Protein AF-A0A928BNJ5-F1 (afdb_monomer_lite)

Foldseek 3Di:
DDDADPVVLVVLVVVLPDDPVCSVVLVVQLVVQLVVCCVVCVPPDPPPVDDGSSRVSSVLSSQLCVQLVVLVVLVADNQLSNQLSVCVSVVHDNLVSNVSSLVSDPDPVSSVVSLLSVLVVPDPDPQLSVQLVVCSPPDPDRSNVLSVQLVVQLVVCVVVVHDNQLSNQLSVPPDPDDSVLSNQLSVQLVLCVVVPDDNVVSNVRSVLRSVCVVVPLVVSLVVQCVPDPDPSSLVSSLVVNQVVCCVVVVHHDDPVNSVVSCVSSND

Sequence (267 aa):
MVQLTDNMIKTAFEELAVDGKYFDKFKEEVERCYAELQRDCPEDDDDPEEESNADAGIRLTKEYMEYYVPEKEKGHCDKWTEAYAESSLLGIEEYRSYREAYNAIEDEEEKEKELDIHVASMSDDPLFRKRYKYLFTEITGDPKEYAEAYCNDYRNMIALGKSEIYAHAYADYHDEYKEEFCTIYAQAYELAKEHGMDDSDAFCFGDTCTEAVDQGLWVGMDKFLKRYHEDWQKEFYFTLIKKDFEESEHRKMSSKEEKELREDLFG

Secondary structure (DSSP, 8-state):
-PPP-HHHHHHHHHHHT--GGGHHHHHHHHHHHHHHHHHH--S--S-TTSPPHHHHHHHHHHHHHHHHHHHHHHT--HHHHHHHHHHHHTT--HHHHHHHHHHT---HHHHHHHHHHHHHHH---HHHHHHHHHHHHH-SS-HHHHHHHHHHHHHHHHHTT--HHHHHHHHHS--SS-HHHHHHHHHHHHHHHHTT--HHHHHHHHHHHHHHHHH-HHHHHHHHHTT--SHHHHHHHHHHHHHHHHHHHSSPPPHHHHHHHHHHHH-

pLDDT: mean 92.78, std 7.74, range [56.41, 98.44]

Radius of gyration: 29.53 Å; chains: 1; bounding box: 60×38×88 Å

Structure (mmCIF, N/CA/C/O backbone):
data_AF-A0A928BNJ5-F1
#
_entry.id   AF-A0A928BNJ5-F1
#
loop_
_atom_site.group_PDB
_atom_site.id
_atom_site.type_symbol
_atom_site.label_atom_id
_atom_site.label_alt_id
_atom_site.label_comp_id
_atom_site.label_asym_id
_atom_site.label_entity_id
_atom_site.label_seq_id
_atom_site.pdbx_PDB_ins_code
_atom_site.Cartn_x
_atom_site.Cartn_y
_atom_site.Cartn_z
_atom_site.occupancy
_atom_site.B_iso_or_equiv
_atom_site.auth_seq_id
_atom_site.auth_comp_id
_atom_site.auth_asym_id
_atom_site.auth_atom_id
_atom_site.pdbx_PDB_model_num
ATOM 1 N N . MET A 1 1 ? -14.606 11.750 47.112 1.00 66.56 1 MET A N 1
ATOM 2 C CA . MET A 1 1 ? -14.406 10.486 46.374 1.00 66.56 1 MET A CA 1
ATOM 3 C C . MET A 1 1 ? -15.729 9.909 45.876 1.00 66.56 1 MET A C 1
ATOM 5 O O . MET A 1 1 ? -16.553 9.458 46.675 1.00 66.56 1 MET A O 1
ATOM 9 N N . VAL A 1 2 ? -15.955 9.982 44.565 1.00 76.31 2 VAL A N 1
ATOM 10 C CA . VAL A 1 2 ? -17.130 9.403 43.894 1.00 76.31 2 VAL A CA 1
ATOM 11 C C . VAL A 1 2 ? -16.793 7.956 43.540 1.00 76.31 2 VAL A C 1
ATOM 13 O O . VAL A 1 2 ? -15.786 7.697 42.896 1.00 76.31 2 VAL A O 1
ATOM 16 N N . GLN A 1 3 ? -17.605 6.995 43.983 1.00 85.81 3 GLN A N 1
ATOM 17 C CA . GLN A 1 3 ? -17.388 5.587 43.638 1.00 85.81 3 GLN A CA 1
ATOM 18 C C . GLN A 1 3 ? -18.121 5.227 42.352 1.00 85.81 3 GLN A C 1
ATOM 20 O O . GLN A 1 3 ? -19.276 5.614 42.170 1.00 85.81 3 GLN A O 1
ATOM 25 N N . LEU A 1 4 ? -17.476 4.424 41.505 1.00 91.25 4 LEU A N 1
ATOM 26 C CA . LEU A 1 4 ? -18.106 3.858 40.319 1.00 91.25 4 LEU A CA 1
ATOM 27 C C . LEU A 1 4 ? -19.317 2.993 40.716 1.00 91.25 4 LEU A C 1
ATOM 29 O O . LEU A 1 4 ? -19.223 2.126 41.585 1.00 91.25 4 LEU A O 1
ATOM 33 N N . THR A 1 5 ? -20.463 3.220 40.070 1.00 94.44 5 THR A N 1
ATOM 34 C CA . THR A 1 5 ? -21.693 2.443 40.299 1.00 94.44 5 THR A CA 1
ATOM 35 C C . THR A 1 5 ? -22.275 1.912 38.993 1.00 94.44 5 THR A C 1
ATOM 37 O O . THR A 1 5 ? -22.168 2.559 37.953 1.00 94.44 5 THR A O 1
ATOM 40 N N . ASP A 1 6 ? -22.998 0.789 39.056 1.00 94.44 6 ASP A N 1
ATOM 41 C CA . ASP A 1 6 ? -23.705 0.224 37.894 1.00 94.44 6 ASP A CA 1
ATOM 42 C C . ASP A 1 6 ? -24.653 1.237 37.223 1.00 94.44 6 ASP A C 1
ATOM 44 O O . ASP A 1 6 ? -24.827 1.224 36.005 1.00 94.44 6 ASP A O 1
ATOM 48 N N . ASN A 1 7 ? -25.272 2.135 38.003 1.00 95.75 7 ASN A N 1
ATOM 49 C CA . ASN A 1 7 ? -26.175 3.149 37.458 1.00 95.75 7 ASN A CA 1
ATOM 50 C C . ASN A 1 7 ? -25.426 4.224 36.656 1.00 95.75 7 ASN A C 1
ATOM 52 O O . ASN A 1 7 ? -25.954 4.695 35.649 1.00 95.75 7 ASN A O 1
ATOM 56 N N . MET A 1 8 ? -24.209 4.593 37.075 1.00 95.50 8 MET A N 1
ATOM 57 C CA . MET A 1 8 ? -23.351 5.507 36.310 1.00 95.50 8 MET A CA 1
ATOM 58 C C . MET A 1 8 ? -22.948 4.875 34.979 1.00 95.50 8 MET A C 1
ATOM 60 O O . MET A 1 8 ? -23.155 5.494 33.941 1.00 95.50 8 MET A O 1
ATOM 64 N N . ILE A 1 9 ? -22.483 3.619 34.999 1.00 96.44 9 ILE A N 1
ATOM 65 C CA . ILE A 1 9 ? -22.111 2.867 33.787 1.00 96.44 9 ILE A CA 1
ATOM 66 C C . ILE A 1 9 ? -23.300 2.786 32.824 1.00 96.44 9 ILE A C 1
ATOM 68 O O . ILE A 1 9 ? -23.176 3.097 31.643 1.00 96.44 9 ILE A O 1
ATOM 72 N N . LYS A 1 10 ? -24.483 2.416 33.327 1.00 96.31 10 LYS A N 1
ATOM 73 C CA . LYS A 1 10 ? -25.685 2.296 32.498 1.00 96.31 10 LYS A CA 1
ATOM 74 C C . LYS A 1 10 ? -26.107 3.627 31.873 1.00 96.31 10 LYS A C 1
ATOM 76 O O . LYS A 1 10 ? -26.379 3.664 30.679 1.00 96.31 10 LYS A O 1
ATOM 81 N N . THR A 1 11 ? -26.136 4.701 32.662 1.00 96.12 11 THR A N 1
ATOM 82 C CA . THR A 1 11 ? -26.490 6.042 32.163 1.00 96.12 11 THR A CA 1
ATOM 83 C C . THR A 1 11 ? -25.490 6.497 31.100 1.00 96.12 11 THR A C 1
ATOM 85 O O . THR A 1 11 ? -25.887 6.933 30.025 1.00 96.12 11 THR A O 1
ATOM 88 N N . ALA A 1 12 ? -24.193 6.311 31.357 1.00 95.88 12 ALA A N 1
ATOM 89 C CA . ALA A 1 12 ? -23.133 6.655 30.418 1.00 95.88 12 ALA A CA 1
ATOM 90 C C . ALA A 1 12 ? -23.217 5.870 29.101 1.00 95.88 12 ALA A C 1
ATOM 92 O O . ALA A 1 12 ? -22.973 6.438 28.038 1.00 95.88 12 ALA A O 1
ATOM 93 N N . PHE A 1 13 ? -23.582 4.588 29.154 1.00 97.12 13 PHE A N 1
ATOM 94 C CA . PHE A 1 13 ? -23.786 3.780 27.955 1.00 97.12 13 PHE A CA 1
ATOM 95 C C . PHE A 1 13 ? -25.025 4.211 27.160 1.00 97.12 13 PHE A C 1
ATOM 97 O O . PHE A 1 13 ? -24.977 4.280 25.935 1.00 97.12 13 PHE A O 1
ATOM 104 N N . GLU A 1 14 ? -26.132 4.537 27.834 1.00 95.12 14 GLU A N 1
ATOM 105 C CA . GLU A 1 14 ? -27.341 5.051 27.174 1.00 95.12 14 GLU A CA 1
ATOM 106 C C . GLU A 1 14 ? -27.060 6.361 26.410 1.00 95.12 14 GLU A C 1
ATOM 108 O O . GLU A 1 14 ? -27.626 6.581 25.338 1.00 95.12 14 GLU A O 1
ATOM 113 N N . GLU A 1 15 ? -26.144 7.197 26.911 1.00 94.50 15 GLU A N 1
ATOM 114 C CA . GLU A 1 15 ? -25.695 8.430 26.247 1.00 94.50 15 GLU A CA 1
ATOM 115 C C . GLU A 1 15 ? -24.850 8.190 24.985 1.00 94.50 15 GLU A C 1
ATOM 117 O O . GLU A 1 15 ? -24.872 9.033 24.089 1.00 94.50 15 GLU A O 1
ATOM 122 N N . LEU A 1 16 ? -24.132 7.062 24.884 1.00 91.38 16 LEU A N 1
ATOM 123 C CA . LEU A 1 16 ? -23.318 6.726 23.705 1.00 91.38 16 LEU A CA 1
ATOM 124 C C . LEU A 1 16 ? -24.161 6.433 22.458 1.00 91.38 16 LEU A C 1
ATOM 126 O O . LEU A 1 16 ? -23.648 6.502 21.344 1.00 91.38 16 LEU A O 1
ATOM 130 N N . ALA A 1 17 ? -25.441 6.086 22.631 1.00 90.25 17 ALA A N 1
ATOM 131 C CA . ALA A 1 17 ? -26.351 5.720 21.543 1.00 90.25 17 ALA A CA 1
ATOM 132 C C . ALA A 1 17 ? -25.820 4.599 20.614 1.00 90.25 17 ALA A C 1
ATOM 134 O O . ALA A 1 17 ? -26.182 4.537 19.438 1.00 90.25 17 ALA A O 1
ATOM 135 N N . VAL A 1 18 ? -24.989 3.697 21.148 1.00 92.50 18 VAL A N 1
ATOM 136 C CA . VAL A 1 18 ? -24.484 2.498 20.456 1.00 92.50 18 VAL A CA 1
ATOM 137 C C . VAL A 1 18 ? -25.402 1.293 20.689 1.00 92.50 18 VAL A C 1
ATOM 139 O O . VAL A 1 18 ? -26.212 1.279 21.618 1.00 92.50 18 VAL A O 1
ATOM 142 N N . ASP A 1 19 ? -25.301 0.270 19.835 1.00 96.06 19 ASP A N 1
ATOM 143 C CA . ASP A 1 19 ? -26.120 -0.941 19.962 1.00 96.06 19 ASP A CA 1
ATOM 144 C C . ASP A 1 19 ? -25.891 -1.636 21.316 1.00 96.06 19 ASP A C 1
ATOM 146 O O . ASP A 1 19 ? -24.758 -1.793 21.776 1.00 96.06 19 ASP A O 1
ATOM 150 N N . GLY A 1 20 ? -26.979 -2.094 21.945 1.00 96.06 20 GLY A N 1
ATOM 151 C CA . GLY A 1 20 ? -26.951 -2.729 23.263 1.00 96.06 20 GLY A CA 1
ATOM 152 C C . GLY A 1 20 ? -26.059 -3.970 23.358 1.00 96.06 20 GLY A C 1
ATOM 153 O O . GLY A 1 20 ? -25.644 -4.319 24.462 1.00 96.06 20 GLY A O 1
ATOM 154 N N . LYS A 1 21 ? -25.707 -4.608 22.230 1.00 96.62 21 LYS A N 1
ATOM 155 C CA . LYS A 1 21 ? -24.752 -5.728 22.186 1.00 96.62 21 LYS A CA 1
ATOM 156 C C . LYS A 1 21 ? -23.358 -5.362 22.715 1.00 96.62 21 LYS A C 1
ATOM 158 O O . LYS A 1 21 ? -22.614 -6.258 23.095 1.00 96.62 21 LYS A O 1
ATOM 163 N N . TYR A 1 22 ? -23.020 -4.072 22.766 1.00 97.75 22 TYR A N 1
ATOM 164 C CA . TYR A 1 22 ? -21.735 -3.574 23.258 1.00 97.75 22 TYR A CA 1
ATOM 16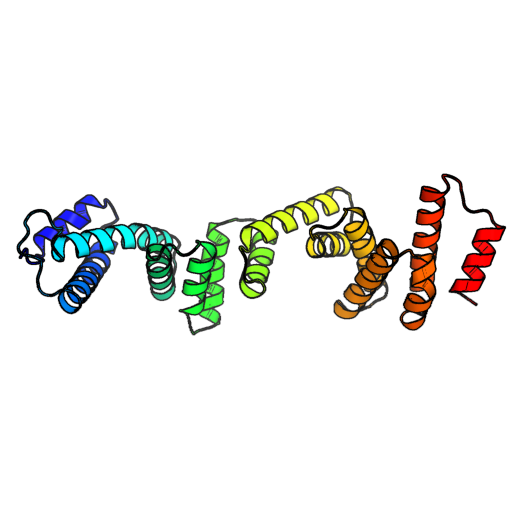5 C C . TYR A 1 22 ? -21.713 -3.235 24.752 1.00 97.75 22 TYR A C 1
ATOM 167 O O . TYR A 1 22 ? -20.661 -2.857 25.266 1.00 97.75 22 TYR A O 1
ATOM 175 N N . PHE A 1 23 ? -22.840 -3.365 25.461 1.00 97.81 23 PHE A N 1
ATOM 176 C CA . PHE A 1 23 ? -22.925 -2.966 26.868 1.00 97.81 23 PHE A CA 1
ATOM 177 C C . PHE A 1 23 ? -21.938 -3.722 27.761 1.00 97.81 23 PHE A C 1
ATOM 179 O O . PHE A 1 23 ? -21.279 -3.104 28.593 1.00 97.81 23 PHE A O 1
ATOM 186 N N . ASP A 1 24 ? -21.803 -5.036 27.572 1.00 97.38 24 ASP A N 1
ATOM 187 C CA . ASP A 1 24 ? -20.918 -5.853 28.406 1.00 97.38 24 ASP A CA 1
ATOM 188 C C . ASP A 1 24 ? -19.447 -5.449 28.222 1.00 97.38 24 ASP A C 1
ATOM 190 O O . ASP A 1 24 ? -18.737 -5.284 29.212 1.00 97.38 24 ASP A O 1
ATOM 194 N N . LYS A 1 25 ? -19.017 -5.183 26.979 1.00 97.25 25 LYS A N 1
ATOM 195 C CA . LYS A 1 25 ? -17.662 -4.687 26.691 1.00 97.25 25 LYS A CA 1
ATOM 196 C C . LYS A 1 25 ? -17.437 -3.285 27.259 1.00 97.25 25 LYS A C 1
ATOM 198 O O . LYS A 1 25 ? -16.396 -3.035 27.853 1.00 97.25 25 LYS A O 1
ATOM 203 N N . PHE A 1 26 ? -18.414 -2.384 27.119 1.00 97.88 26 PHE A N 1
ATOM 204 C CA . PHE A 1 26 ? -18.339 -1.050 27.721 1.00 97.88 26 PHE A CA 1
ATOM 205 C C . PHE A 1 26 ? -18.177 -1.140 29.239 1.00 97.88 26 PHE A C 1
ATOM 207 O O . PHE A 1 26 ? -17.323 -0.475 29.812 1.00 97.88 26 PHE A O 1
ATOM 214 N N . LYS A 1 27 ? -18.977 -1.987 29.897 1.00 97.88 27 LYS A N 1
ATOM 215 C CA . LYS A 1 27 ? -18.903 -2.184 31.344 1.00 97.88 27 LYS A CA 1
ATOM 216 C C . LYS A 1 27 ? -17.530 -2.703 31.776 1.00 97.88 27 LYS A C 1
ATOM 218 O O . LYS A 1 27 ? -16.950 -2.135 32.696 1.00 97.88 27 LYS A O 1
ATOM 223 N N . GLU A 1 28 ? -17.035 -3.749 31.118 1.00 97.19 28 GLU A N 1
ATOM 224 C CA . GLU A 1 28 ? -15.708 -4.317 31.380 1.00 97.19 28 GLU A CA 1
ATOM 225 C C . GLU A 1 28 ? -14.613 -3.249 31.272 1.00 97.19 28 GLU A C 1
ATOM 227 O O . GLU A 1 28 ? -13.763 -3.130 32.153 1.00 97.19 28 GLU A O 1
ATOM 232 N N . GLU A 1 29 ? -14.674 -2.430 30.226 1.00 97.31 29 GLU A N 1
ATOM 233 C CA . GLU A 1 29 ? -13.669 -1.410 29.960 1.00 97.31 29 GLU A CA 1
ATOM 234 C C . GLU A 1 29 ? -13.730 -0.244 30.960 1.00 97.31 29 GLU A C 1
ATOM 236 O O . GLU A 1 29 ? -12.685 0.201 31.433 1.00 97.31 29 GLU A O 1
ATOM 241 N N . VAL A 1 30 ? -14.926 0.195 31.382 1.00 97.38 30 VAL A N 1
ATOM 242 C CA . VAL A 1 30 ? -15.059 1.197 32.459 1.00 97.38 30 VAL A CA 1
ATOM 243 C C . VAL A 1 30 ? -14.461 0.669 33.762 1.00 97.38 30 VAL A C 1
ATOM 245 O O . VAL A 1 30 ? -13.743 1.393 34.454 1.00 97.38 30 VAL A O 1
ATOM 248 N N . GLU A 1 31 ? -14.744 -0.587 34.112 1.00 96.44 31 GLU A N 1
ATOM 249 C CA . GLU A 1 31 ? -14.202 -1.216 35.318 1.00 96.44 31 GLU A CA 1
ATOM 250 C C . GLU A 1 31 ? -12.671 -1.333 35.254 1.00 96.44 31 GLU A C 1
ATOM 252 O O . GLU A 1 31 ? -11.998 -1.054 36.251 1.00 96.44 31 GLU A O 1
ATOM 257 N N . ARG A 1 32 ? -12.115 -1.675 34.082 1.00 95.75 32 ARG A N 1
ATOM 258 C CA . ARG A 1 32 ? -10.667 -1.721 33.832 1.00 95.75 32 ARG A CA 1
ATOM 259 C C . ARG A 1 32 ? -10.023 -0.343 33.993 1.00 95.75 32 ARG A C 1
ATOM 261 O O . ARG A 1 32 ? -9.106 -0.203 34.803 1.00 95.75 32 ARG A O 1
ATOM 268 N N . CYS A 1 33 ? -10.522 0.673 33.283 1.00 93.75 33 CYS A N 1
ATOM 269 C CA . CYS A 1 33 ? -9.998 2.040 33.344 1.00 93.75 33 CYS A CA 1
ATOM 270 C C . CYS A 1 33 ? -10.076 2.609 34.764 1.00 93.75 33 CYS A C 1
ATOM 272 O O . CYS A 1 33 ? -9.099 3.159 35.269 1.00 93.75 33 CYS A O 1
ATOM 274 N N . TYR A 1 34 ? -11.210 2.432 35.445 1.00 93.75 34 TYR A N 1
ATOM 275 C CA . TYR A 1 34 ? -11.373 2.876 36.828 1.00 93.75 34 TYR A CA 1
ATOM 276 C C . TYR A 1 34 ? -10.369 2.203 37.773 1.00 93.75 34 TYR A C 1
ATOM 278 O O . TYR A 1 34 ? -9.771 2.873 38.614 1.00 93.75 34 TYR A O 1
ATOM 286 N N . ALA A 1 35 ? -10.149 0.891 37.635 1.00 92.38 35 ALA A N 1
ATOM 287 C CA . ALA A 1 35 ? -9.188 0.166 38.462 1.00 92.38 35 ALA A CA 1
ATOM 288 C C . ALA A 1 35 ? -7.737 0.628 38.234 1.00 92.38 35 ALA A C 1
ATOM 290 O O . ALA A 1 35 ? -6.963 0.693 39.190 1.00 92.38 35 ALA A O 1
ATOM 291 N N . GLU A 1 36 ? -7.365 0.960 36.995 1.00 91.38 36 GLU A N 1
ATOM 292 C CA . GLU A 1 36 ? -6.044 1.512 36.668 1.00 91.38 36 GLU A CA 1
ATOM 293 C C . GLU A 1 36 ? -5.849 2.906 37.263 1.00 91.38 36 GLU A C 1
ATOM 295 O O . GLU A 1 36 ? -4.863 3.136 37.963 1.00 91.38 36 GLU A O 1
ATOM 300 N N . LEU A 1 37 ? -6.830 3.793 37.087 1.00 90.69 37 LEU A N 1
ATOM 301 C CA . LEU A 1 37 ? -6.813 5.139 37.661 1.00 90.69 37 LEU A CA 1
ATOM 302 C C . LEU A 1 37 ? -6.716 5.105 39.192 1.00 90.69 37 LEU A C 1
ATOM 304 O O . LEU A 1 37 ? -5.870 5.774 39.777 1.00 90.69 37 LEU A O 1
ATOM 308 N N . GLN A 1 38 ? -7.506 4.250 39.846 1.00 88.06 38 GLN A N 1
ATOM 309 C CA . GLN A 1 38 ? -7.463 4.065 41.300 1.00 88.06 38 GLN A CA 1
ATOM 310 C C . GLN A 1 38 ? -6.127 3.509 41.803 1.00 88.06 38 GLN A C 1
ATOM 312 O O . GLN A 1 38 ? -5.729 3.780 42.934 1.00 88.06 38 GLN A O 1
ATOM 317 N N . ARG A 1 39 ? -5.429 2.702 40.999 1.00 87.62 39 ARG A N 1
ATOM 318 C CA . ARG A 1 39 ? -4.104 2.191 41.364 1.00 87.62 39 ARG A CA 1
ATOM 319 C C . ARG A 1 39 ? -3.046 3.288 41.281 1.00 87.62 39 ARG A C 1
ATOM 321 O O . ARG A 1 39 ? -2.164 3.332 42.139 1.00 87.62 39 ARG A O 1
ATOM 328 N N . ASP A 1 40 ? -3.124 4.126 40.255 1.00 82.88 40 ASP A N 1
ATOM 329 C CA . ASP A 1 40 ? -2.092 5.111 39.941 1.00 82.88 40 ASP A CA 1
ATOM 330 C C . ASP A 1 40 ? -2.286 6.418 40.740 1.00 82.88 40 ASP A C 1
ATOM 332 O O . ASP A 1 40 ? -1.302 7.021 41.172 1.00 82.88 40 ASP A O 1
ATOM 336 N N . CYS A 1 41 ? -3.538 6.802 41.023 1.00 78.00 41 CYS A N 1
ATOM 337 C CA . CYS A 1 41 ? -3.920 7.941 41.861 1.00 78.00 41 CYS A CA 1
ATOM 338 C C . CYS A 1 41 ? -5.106 7.573 42.788 1.00 78.00 41 CYS A C 1
ATOM 340 O O . CYS A 1 41 ? -6.260 7.878 42.483 1.00 78.00 41 CYS A O 1
ATOM 342 N N . PRO A 1 42 ? -4.850 6.878 43.916 1.00 72.56 42 PRO A N 1
ATOM 343 C CA . PRO A 1 42 ? -5.900 6.365 44.810 1.00 72.56 42 PRO A CA 1
ATOM 344 C C . PRO A 1 42 ? -6.628 7.457 45.601 1.00 72.56 42 PRO A C 1
ATOM 346 O O . PRO A 1 42 ? -7.764 7.268 46.039 1.00 72.56 42 PRO A O 1
ATOM 349 N N . GLU A 1 43 ? -5.960 8.586 45.820 1.00 65.88 43 GLU A N 1
ATOM 350 C CA . GLU A 1 43 ? -6.575 9.788 46.359 1.00 65.88 43 GLU A CA 1
ATOM 351 C C . GLU A 1 43 ? -7.188 10.511 45.150 1.00 65.88 43 GLU A C 1
ATOM 353 O O . GLU A 1 43 ? -6.484 11.213 44.434 1.00 65.88 43 GLU A O 1
ATOM 358 N N . ASP A 1 44 ? -8.480 10.274 44.863 1.00 63.00 44 ASP A N 1
ATOM 359 C CA . ASP A 1 44 ? -9.300 11.323 44.228 1.00 63.00 44 ASP A CA 1
ATOM 360 C C . ASP A 1 44 ? -9.042 12.553 45.093 1.00 63.00 44 ASP A C 1
ATOM 362 O O . ASP A 1 44 ? -9.430 12.524 46.270 1.00 63.00 44 ASP A O 1
ATOM 366 N N . ASP A 1 45 ? -8.336 13.558 44.575 1.00 56.94 45 ASP A N 1
ATOM 367 C CA . ASP A 1 45 ? -8.090 14.774 45.334 1.00 56.94 45 ASP A CA 1
ATOM 368 C C . ASP A 1 45 ? -9.445 15.254 45.881 1.00 56.94 45 ASP A C 1
ATOM 370 O O . ASP A 1 45 ? -10.465 15.261 45.188 1.00 56.94 45 ASP A O 1
ATOM 374 N N . ASP A 1 46 ? -9.501 15.606 47.170 1.00 56.41 46 ASP A N 1
ATOM 375 C CA . ASP A 1 46 ? -10.731 16.107 47.807 1.00 56.41 46 ASP A CA 1
ATOM 376 C C . ASP A 1 46 ? -11.150 17.487 47.235 1.00 56.41 46 ASP A C 1
ATOM 378 O O . ASP A 1 46 ? -12.034 18.150 47.789 1.00 56.41 46 ASP A O 1
ATOM 382 N N . ASP A 1 47 ? -10.511 17.930 46.145 1.00 63.72 47 ASP A N 1
ATOM 383 C CA . ASP A 1 47 ? -10.872 19.093 45.355 1.00 63.72 47 ASP A CA 1
ATOM 384 C C . ASP A 1 47 ? -12.122 18.788 44.504 1.00 63.72 47 ASP A C 1
ATOM 386 O O . ASP A 1 47 ? -12.069 18.020 43.544 1.00 63.72 47 ASP A O 1
ATOM 390 N N . PRO A 1 48 ? -13.281 19.388 44.825 1.00 61.03 48 PRO A N 1
ATOM 391 C CA . PRO A 1 48 ? -14.509 19.189 44.063 1.00 61.03 48 PRO A CA 1
ATOM 392 C C . PRO A 1 48 ? -14.466 19.782 42.643 1.00 61.03 48 PRO A C 1
ATOM 394 O O . PRO A 1 48 ? -15.444 19.612 41.912 1.00 61.03 48 PRO A O 1
ATOM 397 N N . GLU A 1 49 ? -13.412 20.517 42.268 1.00 65.62 49 GLU A N 1
ATOM 398 C CA . GLU A 1 49 ? -13.193 20.997 40.898 1.00 65.62 49 GLU A CA 1
ATOM 399 C C . GLU A 1 49 ? -12.477 19.969 40.003 1.00 65.62 49 GLU A C 1
ATOM 401 O O . GLU A 1 49 ? -12.499 20.129 38.779 1.00 65.62 49 GLU A O 1
ATOM 406 N N . GLU A 1 50 ? -11.896 18.906 40.571 1.00 72.31 50 GLU A N 1
ATOM 407 C CA . GLU A 1 50 ? -11.222 17.852 39.809 1.00 72.31 50 GLU A CA 1
ATOM 408 C C . GLU A 1 50 ? -12.171 16.709 39.403 1.00 72.31 50 GLU A C 1
ATOM 410 O O . GLU A 1 50 ? -13.111 16.342 40.114 1.00 72.31 50 GLU A O 1
ATOM 415 N N . GLU A 1 51 ? -11.948 16.161 38.202 1.00 82.31 51 GLU A N 1
ATOM 416 C CA . GLU A 1 51 ? -12.705 15.023 37.667 1.00 82.31 51 GLU A CA 1
ATOM 417 C C . GLU A 1 51 ? -12.446 13.787 38.538 1.00 82.31 51 GLU A C 1
ATOM 419 O O . GLU A 1 51 ? -11.297 13.402 38.745 1.00 82.31 51 GLU A O 1
ATOM 424 N N . SER A 1 52 ? -13.507 13.141 39.035 1.00 88.31 52 SER A N 1
ATOM 425 C CA . SER A 1 52 ? -13.343 11.911 39.814 1.00 88.31 52 SER A CA 1
ATOM 426 C C . SER A 1 52 ? -12.798 10.784 38.939 1.00 88.31 52 SER A C 1
ATOM 428 O O . SER A 1 52 ? -13.129 10.693 37.757 1.00 88.31 52 SER A O 1
ATOM 430 N N . ASN A 1 53 ? -12.051 9.844 39.517 1.00 89.88 53 ASN A N 1
ATOM 431 C CA . ASN A 1 53 ? -11.575 8.665 38.788 1.00 89.88 53 ASN A CA 1
ATOM 432 C C . ASN A 1 53 ? -12.721 7.857 38.149 1.00 89.88 53 ASN A C 1
ATOM 434 O O . ASN A 1 53 ? -12.531 7.227 37.109 1.00 89.88 53 ASN A O 1
ATOM 438 N N . ALA A 1 54 ? -13.916 7.859 38.756 1.00 91.44 54 ALA A N 1
ATOM 439 C CA . ALA A 1 54 ? -15.099 7.215 38.187 1.00 91.44 54 ALA A CA 1
ATOM 440 C C . ALA A 1 54 ? -15.577 7.925 36.910 1.00 91.44 54 ALA A C 1
ATOM 442 O O . ALA A 1 54 ? -15.867 7.259 35.916 1.00 91.44 54 ALA A O 1
ATOM 443 N N . ASP A 1 55 ? -15.625 9.259 36.925 1.00 91.69 55 ASP A N 1
ATOM 444 C CA . ASP A 1 55 ? -16.003 10.064 35.760 1.00 91.69 55 ASP A CA 1
ATOM 445 C C . ASP A 1 55 ? -14.927 9.994 34.665 1.00 91.69 55 ASP A C 1
ATOM 447 O O . ASP A 1 55 ? -15.257 9.751 33.504 1.00 91.69 55 ASP A O 1
ATOM 451 N N . ALA A 1 56 ? -13.646 10.082 35.039 1.00 91.62 56 ALA A N 1
ATOM 452 C CA . ALA A 1 56 ? -12.511 9.934 34.132 1.00 91.62 56 ALA A CA 1
ATOM 453 C C . ALA A 1 56 ? -12.485 8.551 33.464 1.00 91.62 56 ALA A C 1
ATOM 455 O O . ALA A 1 56 ? -12.312 8.459 32.250 1.00 91.62 56 ALA A O 1
ATOM 456 N N . GLY A 1 57 ? -12.716 7.475 34.227 1.00 93.94 57 GLY A N 1
ATOM 457 C CA . GLY A 1 57 ? -12.816 6.117 33.690 1.00 93.94 57 GLY A CA 1
ATOM 458 C C . GLY A 1 57 ? -13.947 5.990 32.670 1.00 93.94 57 GLY A C 1
ATOM 459 O O . GLY A 1 57 ? -13.730 5.491 31.571 1.00 93.94 57 GLY A O 1
ATOM 460 N N . ILE A 1 58 ? -15.132 6.528 32.982 1.00 96.00 58 ILE A N 1
ATOM 461 C CA . ILE A 1 58 ? -16.260 6.570 32.041 1.00 96.00 58 ILE A CA 1
ATOM 462 C C . ILE A 1 58 ? -15.909 7.369 30.782 1.00 96.00 58 ILE A C 1
ATOM 464 O O . ILE A 1 58 ? -16.214 6.917 29.679 1.00 96.00 58 ILE A O 1
ATOM 468 N N . ARG A 1 59 ? -15.296 8.548 30.921 1.00 95.25 59 ARG A N 1
ATOM 469 C CA . ARG A 1 59 ? -14.915 9.398 29.787 1.00 95.25 59 ARG A CA 1
ATOM 470 C C . ARG A 1 59 ? -13.918 8.687 28.870 1.00 95.25 59 ARG A C 1
ATOM 472 O O . ARG A 1 59 ? -14.173 8.609 27.672 1.00 95.25 59 ARG A O 1
ATOM 479 N N . LEU A 1 60 ? -12.852 8.112 29.426 1.00 94.69 60 LEU A N 1
ATOM 480 C CA . LEU A 1 60 ? -11.855 7.349 28.667 1.00 94.69 60 LEU A CA 1
ATOM 481 C C . LEU A 1 60 ? -12.485 6.155 27.946 1.00 94.69 60 LEU A C 1
ATOM 483 O O . LEU A 1 60 ? -12.189 5.918 26.779 1.00 94.69 60 LEU A O 1
ATOM 487 N N . THR A 1 61 ? -13.406 5.435 28.590 1.00 97.38 61 THR A N 1
ATOM 488 C CA . THR A 1 61 ? -14.110 4.339 27.919 1.00 97.38 61 THR A CA 1
ATOM 489 C C . THR A 1 61 ? -15.061 4.834 26.831 1.00 97.38 61 THR A C 1
ATOM 491 O O . THR A 1 61 ? -15.209 4.173 25.808 1.00 97.38 61 THR A O 1
ATOM 494 N N . LYS A 1 62 ? -15.711 5.994 26.989 1.00 97.06 62 LYS A N 1
ATOM 495 C CA . LYS A 1 62 ? -16.509 6.577 25.898 1.00 97.06 62 LYS A CA 1
ATOM 496 C C . LYS A 1 62 ? -15.631 6.862 24.678 1.00 97.06 62 LYS A C 1
ATOM 498 O O . LYS A 1 62 ? -15.992 6.427 23.591 1.00 97.06 62 LYS A O 1
ATOM 503 N N . GLU A 1 63 ? -14.472 7.491 24.878 1.00 96.31 63 GLU A N 1
ATOM 504 C CA . GLU A 1 63 ? -13.479 7.737 23.819 1.00 96.31 63 GLU A CA 1
ATOM 505 C C . GLU A 1 63 ? -12.978 6.414 23.204 1.00 96.31 63 GLU A C 1
ATOM 507 O O . GLU A 1 63 ? -12.893 6.285 21.986 1.00 96.31 63 GLU A O 1
ATOM 512 N N . TYR A 1 64 ? -12.729 5.382 24.019 1.00 97.62 64 TYR A N 1
ATOM 513 C CA . TYR A 1 64 ? -12.366 4.043 23.542 1.00 97.62 64 TYR A CA 1
ATOM 514 C C . TYR A 1 64 ? -13.424 3.462 22.593 1.00 97.62 64 TYR A C 1
ATOM 516 O O . TYR A 1 64 ? -13.102 2.928 21.527 1.00 97.62 64 TYR A O 1
ATOM 524 N N . MET A 1 65 ? -14.704 3.581 22.960 1.00 97.81 65 MET A N 1
ATOM 525 C CA . MET A 1 65 ? -15.810 3.040 22.169 1.00 97.81 65 MET A CA 1
ATOM 526 C C . MET A 1 65 ? -15.983 3.736 20.819 1.00 97.81 65 MET A C 1
ATOM 528 O O . MET A 1 65 ? -16.489 3.096 19.893 1.00 97.81 65 MET A O 1
ATOM 532 N N . GLU A 1 66 ? -15.541 4.991 20.679 1.00 96.69 66 GLU A N 1
ATOM 533 C CA . GLU A 1 66 ? -15.532 5.699 19.391 1.00 96.69 66 GLU A CA 1
ATOM 534 C C . GLU A 1 66 ? -14.643 4.997 18.354 1.00 96.69 66 GLU A C 1
ATOM 536 O O . GLU A 1 66 ? -14.946 5.058 17.165 1.00 96.69 66 GLU A O 1
ATOM 541 N N . TYR A 1 67 ? -13.607 4.271 18.791 1.00 97.62 67 TYR A N 1
ATOM 542 C CA . TYR A 1 67 ? -12.734 3.478 17.919 1.00 97.62 67 TYR A CA 1
ATOM 543 C C . TYR A 1 67 ? -13.110 1.995 17.892 1.00 97.62 67 TYR A C 1
ATOM 545 O O . TYR A 1 67 ? -13.112 1.375 16.829 1.00 97.62 67 TYR A O 1
ATOM 553 N N . TYR A 1 68 ? -13.469 1.420 19.043 1.00 98.25 68 TYR A N 1
ATOM 554 C CA . TYR A 1 68 ? -13.771 -0.007 19.147 1.00 98.25 68 TYR A CA 1
ATOM 555 C C . TYR A 1 68 ? -15.010 -0.399 18.332 1.00 98.25 68 TYR A C 1
ATOM 557 O O . TYR A 1 68 ? -14.996 -1.372 17.579 1.00 98.25 68 TYR A O 1
ATOM 565 N N . VAL A 1 69 ? -16.113 0.345 18.469 1.00 98.00 69 VAL A N 1
ATOM 566 C CA . VAL A 1 69 ? -17.387 -0.044 17.844 1.00 98.00 69 VAL A CA 1
ATOM 567 C C . VAL A 1 69 ? -17.298 -0.045 16.314 1.00 98.00 69 VAL A C 1
ATOM 569 O O . VAL A 1 69 ? -17.691 -1.057 15.728 1.00 98.00 69 VAL A O 1
ATOM 572 N N . PRO A 1 70 ? -16.767 0.998 15.642 1.00 97.06 70 PRO A N 1
ATOM 573 C CA . PRO A 1 70 ? -16.645 0.993 14.185 1.00 97.06 70 PRO A CA 1
ATOM 574 C C . PRO A 1 70 ? -15.832 -0.182 13.641 1.00 97.06 70 PRO A C 1
ATOM 576 O O . PRO A 1 70 ? -16.294 -0.849 12.716 1.00 97.06 70 PRO A O 1
ATOM 579 N N . GLU A 1 71 ? -14.673 -0.487 14.233 1.00 97.81 71 GLU A N 1
ATOM 580 C CA . GLU A 1 71 ? -13.860 -1.630 13.802 1.00 97.81 71 GLU A CA 1
ATOM 581 C C . GLU A 1 71 ? -14.595 -2.951 14.022 1.00 97.81 71 GLU A C 1
ATOM 583 O O . GLU A 1 71 ? -14.603 -3.828 13.152 1.00 97.81 71 GLU A O 1
ATOM 588 N N . LYS A 1 72 ? -15.309 -3.076 15.143 1.00 97.62 72 LYS A N 1
ATOM 589 C CA . LYS A 1 72 ? -16.077 -4.285 15.416 1.00 97.62 72 LYS A CA 1
ATOM 590 C C . LYS A 1 72 ? -17.220 -4.486 14.421 1.00 97.62 72 LYS A C 1
ATOM 592 O O . LYS A 1 72 ? -17.488 -5.619 14.025 1.00 97.62 72 LYS A O 1
ATOM 597 N N . GLU A 1 73 ? -17.877 -3.410 13.991 1.00 96.88 73 GLU A N 1
ATOM 598 C CA . GLU A 1 73 ? -18.940 -3.456 12.976 1.00 96.88 73 GLU A CA 1
ATOM 599 C C . GLU A 1 73 ? -18.415 -3.741 11.559 1.00 96.88 73 GLU A C 1
ATOM 601 O O . GLU A 1 73 ? -19.158 -4.285 10.741 1.00 96.88 73 GLU A O 1
ATOM 606 N N . LYS A 1 74 ? -17.134 -3.464 11.264 1.00 96.56 74 LYS A N 1
ATOM 607 C CA . LYS A 1 74 ? -16.482 -3.956 10.032 1.00 96.56 74 LYS A CA 1
ATOM 608 C C . LYS A 1 74 ? -16.334 -5.484 10.026 1.00 96.56 74 LYS A C 1
ATOM 610 O O . LYS A 1 74 ? -16.167 -6.077 8.963 1.00 96.56 74 LYS A O 1
ATOM 615 N N . GLY A 1 75 ? -16.444 -6.123 11.193 1.00 97.06 75 GLY A N 1
ATOM 616 C CA . GLY A 1 75 ? -16.352 -7.572 11.363 1.00 97.06 75 GLY A CA 1
ATOM 617 C C . GLY A 1 75 ? -15.015 -8.054 11.920 1.00 97.06 75 GLY A C 1
ATOM 618 O O . GLY A 1 75 ? -14.775 -9.260 11.903 1.00 97.06 75 GLY A O 1
ATOM 619 N N . HIS A 1 76 ? -14.175 -7.143 12.417 1.00 98.25 76 HIS A N 1
ATOM 620 C CA . HIS A 1 76 ? -12.881 -7.483 12.995 1.00 98.25 76 HIS A CA 1
ATOM 621 C C . HIS A 1 76 ? -12.987 -8.350 14.264 1.00 98.25 76 HIS A C 1
ATOM 623 O O . HIS A 1 76 ? -13.971 -8.324 15.025 1.00 98.25 76 HIS A O 1
ATOM 629 N N . CYS A 1 77 ? -11.944 -9.138 14.517 1.00 97.69 77 CYS A N 1
ATOM 630 C CA . CYS A 1 77 ? -11.807 -9.903 15.755 1.00 97.69 77 CYS A CA 1
ATOM 631 C C . CYS A 1 77 ? -11.573 -8.979 16.969 1.00 97.69 77 CYS A C 1
ATOM 633 O O . CYS A 1 77 ? -11.248 -7.800 16.821 1.00 97.69 77 CYS A O 1
ATOM 635 N N . ASP A 1 78 ? -11.736 -9.499 18.193 1.00 96.81 78 ASP A N 1
ATOM 636 C CA . ASP A 1 78 ? -11.570 -8.678 19.406 1.00 96.81 78 ASP A CA 1
ATOM 637 C C . ASP A 1 78 ? -10.147 -8.128 19.530 1.00 96.81 78 ASP A C 1
ATOM 639 O O . ASP A 1 78 ? -9.987 -6.935 19.743 1.00 96.81 78 ASP A O 1
ATOM 643 N N . LYS A 1 79 ? -9.122 -8.951 19.270 1.00 97.75 79 LYS A N 1
ATOM 644 C CA . LYS A 1 79 ? -7.713 -8.531 19.363 1.00 97.75 79 LYS A CA 1
ATOM 645 C C . LYS A 1 79 ? -7.383 -7.332 18.473 1.00 97.75 79 LYS A C 1
ATOM 647 O O . LYS A 1 79 ? -6.748 -6.393 18.938 1.00 97.75 79 LYS A O 1
ATOM 652 N N . TRP A 1 80 ? -7.814 -7.368 17.210 1.00 98.38 80 TRP A N 1
ATOM 653 C CA . TRP A 1 80 ? -7.636 -6.250 16.280 1.00 98.38 80 TRP A CA 1
ATOM 654 C C . TRP A 1 80 ? -8.327 -4.995 16.810 1.00 98.38 80 TRP A C 1
ATOM 656 O O . TRP A 1 80 ? -7.718 -3.935 16.927 1.00 98.38 80 TRP A O 1
ATOM 666 N N . THR A 1 81 ? -9.606 -5.146 17.158 1.00 98.25 81 THR A N 1
ATOM 667 C CA . THR A 1 81 ? -10.473 -4.055 17.612 1.00 98.25 81 THR A CA 1
ATOM 668 C C . THR A 1 81 ? -9.907 -3.367 18.860 1.00 98.25 81 THR A C 1
ATOM 670 O O . THR A 1 81 ? -9.850 -2.141 18.919 1.00 98.25 81 THR A O 1
ATOM 673 N N . GLU A 1 82 ? -9.459 -4.152 19.842 1.00 97.75 82 GLU A N 1
ATOM 674 C CA . GLU A 1 82 ? -8.886 -3.663 21.099 1.00 97.75 82 GLU A CA 1
ATOM 675 C C . GLU A 1 82 ? -7.573 -2.915 20.860 1.00 97.75 82 GLU A C 1
ATOM 677 O O . GLU A 1 82 ? -7.451 -1.756 21.250 1.00 97.75 82 GLU A O 1
ATOM 682 N N . ALA A 1 83 ? -6.628 -3.533 20.147 1.00 98.00 83 ALA A N 1
ATOM 683 C CA . ALA A 1 83 ? -5.321 -2.940 19.879 1.00 98.00 83 ALA A CA 1
ATOM 684 C C . ALA A 1 83 ? -5.412 -1.658 19.031 1.00 98.00 83 ALA A C 1
ATOM 686 O O . ALA A 1 83 ? -4.679 -0.695 19.278 1.00 98.00 83 ALA A O 1
ATOM 687 N N . TYR A 1 84 ? -6.333 -1.612 18.061 1.00 98.38 84 TYR A N 1
ATOM 688 C CA . TYR A 1 84 ? -6.598 -0.404 17.282 1.00 98.38 84 TYR A CA 1
ATOM 689 C C . TYR A 1 84 ? -7.143 0.730 18.160 1.00 98.38 84 TYR A C 1
ATOM 691 O O . TYR A 1 84 ? -6.660 1.863 18.075 1.00 98.38 84 TYR A O 1
ATOM 699 N N . ALA A 1 85 ? -8.133 0.435 19.008 1.00 98.00 85 ALA A N 1
ATOM 700 C CA . ALA A 1 85 ? -8.759 1.426 19.876 1.00 98.00 85 ALA A CA 1
ATOM 701 C C . ALA A 1 85 ? -7.774 1.986 20.913 1.00 98.00 85 ALA A C 1
ATOM 703 O O . ALA A 1 85 ? -7.676 3.202 21.068 1.00 98.00 85 ALA A O 1
ATOM 704 N N . GLU A 1 86 ? -6.982 1.123 21.555 1.00 96.44 86 GLU A N 1
ATOM 705 C CA . GLU A 1 86 ? -5.933 1.531 22.497 1.00 96.44 86 GLU A CA 1
ATOM 706 C C . GLU A 1 86 ? -4.879 2.423 21.831 1.00 96.44 86 GLU A C 1
ATOM 708 O O . GLU A 1 86 ? -4.540 3.486 22.351 1.00 96.44 86 GLU A O 1
ATOM 713 N N . SER A 1 87 ? -4.396 2.033 20.649 1.00 97.00 87 SER A N 1
ATOM 714 C CA . SER A 1 87 ? -3.406 2.821 19.905 1.00 97.00 87 SER A CA 1
ATOM 715 C C . SER A 1 87 ? -3.958 4.190 19.501 1.00 97.00 87 SER A C 1
ATOM 717 O O . SER A 1 87 ? -3.277 5.208 19.634 1.00 97.00 87 SER A O 1
ATOM 719 N N . SER A 1 88 ? -5.216 4.234 19.060 1.00 96.69 88 SER A N 1
ATOM 720 C CA . SER A 1 88 ? -5.872 5.468 18.618 1.00 96.69 88 SER A CA 1
ATOM 721 C C . SER A 1 88 ? -6.110 6.448 19.771 1.00 96.69 88 SER A C 1
ATOM 723 O O . SER A 1 88 ? -5.909 7.650 19.601 1.00 96.69 88 SER A O 1
ATOM 725 N N . LEU A 1 89 ? -6.432 5.953 20.972 1.00 94.31 89 LEU A N 1
ATOM 726 C CA . LEU A 1 89 ? -6.529 6.780 22.183 1.00 94.31 89 LEU A CA 1
ATOM 727 C C . LEU A 1 89 ? -5.214 7.470 22.556 1.00 94.31 89 LEU A C 1
ATOM 729 O O . LEU A 1 89 ? -5.222 8.581 23.081 1.00 94.31 89 LEU A O 1
ATOM 733 N N . LEU A 1 90 ? -4.076 6.841 22.258 1.00 93.62 90 LEU A N 1
ATOM 734 C CA . LEU A 1 90 ? -2.755 7.434 22.478 1.00 93.62 90 LEU A CA 1
ATOM 735 C C . LEU A 1 90 ? -2.401 8.514 21.438 1.00 93.62 90 LEU A C 1
ATOM 737 O O . LEU A 1 90 ? -1.300 9.067 21.482 1.00 93.62 90 LEU A O 1
ATOM 741 N N . GLY A 1 91 ? -3.307 8.823 20.503 1.00 91.31 91 GLY A N 1
ATOM 742 C CA . GLY A 1 91 ? -3.086 9.803 19.440 1.00 91.31 91 GLY A CA 1
ATOM 743 C C . GLY A 1 91 ? -2.084 9.330 18.386 1.00 91.31 91 GLY A C 1
ATOM 744 O O . GLY A 1 91 ? -1.446 10.154 17.728 1.00 91.31 91 GLY A O 1
ATOM 745 N N . ILE A 1 92 ? -1.907 8.013 18.251 1.00 92.31 92 ILE A N 1
ATOM 746 C CA . ILE A 1 92 ? -1.081 7.416 17.202 1.00 92.31 92 ILE A CA 1
ATOM 747 C C . ILE A 1 92 ? -1.757 7.652 15.841 1.00 92.31 92 ILE A C 1
ATOM 749 O O . ILE A 1 92 ? -2.979 7.610 15.720 1.00 92.31 92 ILE A O 1
ATOM 753 N N . GLU A 1 93 ? -0.952 7.923 14.808 1.00 93.00 93 GLU A N 1
ATOM 754 C CA . GLU A 1 93 ? -1.440 8.080 13.432 1.00 93.00 93 GLU A CA 1
ATOM 755 C C . GLU A 1 93 ? -2.243 6.845 12.994 1.00 93.00 93 GLU A C 1
ATOM 757 O O . GLU A 1 93 ? -1.819 5.715 13.225 1.00 93.00 93 GLU A O 1
ATOM 762 N N . GLU A 1 94 ? -3.371 7.052 12.312 1.00 93.19 94 GLU A N 1
ATOM 763 C CA . GLU A 1 94 ? -4.344 5.994 12.000 1.00 93.19 94 GLU A CA 1
ATOM 764 C C . GLU A 1 94 ? -3.705 4.748 11.349 1.00 93.19 94 GLU A C 1
ATOM 766 O O . GLU A 1 94 ? -3.912 3.622 11.807 1.00 93.19 94 GLU A O 1
ATOM 771 N N . TYR A 1 95 ? -2.861 4.925 10.324 1.00 93.00 95 TYR A N 1
ATOM 772 C CA . TYR A 1 95 ? -2.198 3.795 9.659 1.00 93.00 95 TYR A CA 1
ATOM 773 C C . TYR A 1 95 ? -1.265 3.014 10.599 1.00 93.00 95 TYR A C 1
ATOM 775 O O . TYR A 1 95 ? -1.059 1.816 10.399 1.00 93.00 95 TYR A O 1
ATOM 783 N N . ARG A 1 96 ? -0.698 3.664 11.625 1.00 95.06 96 ARG A N 1
ATOM 784 C CA . ARG A 1 96 ? 0.105 2.995 12.656 1.00 95.06 96 ARG A CA 1
ATOM 785 C C . ARG A 1 96 ? -0.783 2.253 13.643 1.00 95.06 96 ARG A C 1
ATOM 787 O O . ARG A 1 96 ? -0.440 1.127 13.978 1.00 95.06 96 ARG A O 1
ATOM 794 N N . SER A 1 97 ? -1.936 2.800 14.024 1.00 96.94 97 SER A N 1
ATOM 795 C CA . SER A 1 97 ? -2.915 2.076 14.847 1.00 96.94 97 SER A CA 1
ATOM 796 C C . SER A 1 97 ? -3.372 0.778 14.175 1.00 96.94 97 SER A C 1
ATOM 798 O O . SER A 1 97 ? -3.432 -0.262 14.828 1.00 96.94 97 SER A O 1
ATOM 800 N N . TYR A 1 98 ? -3.608 0.780 12.855 1.00 96.44 98 TYR A N 1
ATOM 801 C CA . TYR A 1 98 ? -3.900 -0.461 12.121 1.00 96.44 98 TYR A CA 1
ATOM 802 C C . TYR A 1 98 ? -2.717 -1.441 12.105 1.00 96.44 98 TYR A C 1
ATOM 804 O O . TYR A 1 98 ? -2.924 -2.652 12.130 1.00 96.44 98 TYR A O 1
ATOM 812 N N . ARG A 1 99 ? -1.468 -0.954 12.080 1.00 95.69 99 ARG A N 1
ATOM 813 C CA . ARG A 1 99 ? -0.277 -1.819 12.181 1.00 95.69 99 ARG A CA 1
ATOM 814 C C . ARG A 1 99 ? -0.138 -2.442 13.563 1.00 95.69 99 ARG A C 1
ATOM 816 O O . ARG A 1 99 ? 0.188 -3.620 13.644 1.00 95.69 99 ARG A O 1
ATOM 823 N N . GLU A 1 100 ? -0.400 -1.691 14.629 1.00 96.50 100 GLU A N 1
ATOM 824 C CA . GLU A 1 100 ? -0.428 -2.241 15.989 1.00 96.50 100 GLU A CA 1
ATOM 825 C C . GLU A 1 100 ? -1.513 -3.318 16.117 1.00 96.50 100 GLU A C 1
ATOM 827 O O . GLU A 1 100 ? -1.239 -4.413 16.608 1.00 96.50 100 GLU A O 1
ATOM 832 N N . ALA A 1 101 ? -2.704 -3.073 15.560 1.00 97.81 101 ALA A N 1
ATOM 833 C CA . ALA A 1 101 ? -3.782 -4.060 15.505 1.00 97.81 101 ALA A CA 1
ATOM 834 C C . ALA A 1 101 ? -3.396 -5.334 14.738 1.00 97.81 101 ALA A C 1
ATOM 836 O O . ALA A 1 101 ? -3.614 -6.444 15.226 1.00 97.81 101 ALA A O 1
ATOM 837 N N . TYR A 1 102 ? -2.755 -5.182 13.576 1.00 97.31 102 TYR A N 1
ATOM 838 C CA . TYR A 1 102 ? -2.204 -6.297 12.808 1.00 97.31 102 TYR A CA 1
ATOM 839 C C . TYR A 1 102 ? -1.145 -7.074 13.608 1.00 97.31 102 TYR A C 1
ATOM 841 O O . TYR A 1 102 ? -1.162 -8.303 13.643 1.00 97.31 102 TYR A O 1
ATOM 849 N N . ASN A 1 103 ? -0.238 -6.374 14.294 1.00 95.94 103 ASN A N 1
ATOM 850 C CA . ASN A 1 103 ? 0.855 -6.979 15.059 1.00 95.94 103 ASN A CA 1
ATOM 851 C C . ASN A 1 103 ? 0.394 -7.670 16.350 1.00 95.94 103 ASN A C 1
ATOM 853 O O . ASN A 1 103 ? 1.053 -8.612 16.791 1.00 95.94 103 ASN A O 1
ATOM 857 N N . ALA A 1 104 ? -0.731 -7.248 16.932 1.00 97.31 104 ALA A N 1
ATOM 858 C CA . ALA A 1 104 ? -1.338 -7.885 18.102 1.00 97.31 104 ALA A CA 1
ATOM 859 C C . ALA A 1 104 ? -1.856 -9.310 17.817 1.00 97.31 104 ALA A C 1
ATOM 861 O O . ALA A 1 104 ? -2.096 -10.100 18.738 1.00 97.31 104 ALA A O 1
ATOM 862 N N . ILE A 1 105 ? -2.028 -9.666 16.541 1.00 97.62 105 ILE A N 1
ATOM 863 C CA . ILE A 1 105 ? -2.436 -11.003 16.115 1.00 97.62 105 ILE A CA 1
ATOM 864 C C . ILE A 1 105 ? -1.189 -11.861 15.868 1.00 97.62 105 ILE A C 1
ATOM 866 O O . ILE A 1 105 ? -0.339 -11.557 15.037 1.00 97.62 105 ILE A O 1
ATOM 870 N N . GLU A 1 106 ? -1.064 -12.970 16.593 1.00 95.38 106 GLU A N 1
ATOM 871 C CA . GLU A 1 106 ? 0.085 -13.878 16.451 1.00 95.38 106 GLU A CA 1
ATOM 872 C C . GLU A 1 106 ? -0.071 -14.868 15.290 1.00 95.38 106 GLU A C 1
ATOM 874 O O . GLU A 1 106 ? 0.925 -15.271 14.694 1.00 95.38 106 GLU A O 1
ATOM 879 N N . ASP A 1 107 ? -1.307 -15.270 14.986 1.00 97.06 107 ASP A N 1
ATOM 880 C CA . ASP A 1 107 ? -1.609 -16.230 13.927 1.00 97.06 107 ASP A CA 1
ATOM 881 C C . ASP A 1 107 ? -1.599 -15.554 12.549 1.00 97.06 107 ASP A C 1
ATOM 883 O O . ASP A 1 107 ? -2.287 -14.558 12.330 1.00 97.06 107 ASP A O 1
ATOM 887 N N . GLU A 1 108 ? -0.811 -16.097 11.623 1.00 95.31 108 GLU A N 1
ATOM 888 C CA . GLU A 1 108 ? -0.577 -15.467 10.320 1.00 95.31 108 GLU A CA 1
ATOM 889 C C . GLU A 1 108 ? -1.783 -15.587 9.372 1.00 95.31 108 GLU A C 1
ATOM 891 O O . GLU A 1 108 ? -2.014 -14.705 8.548 1.00 95.31 108 GLU A O 1
ATOM 896 N N . GLU A 1 109 ? -2.582 -16.653 9.494 1.00 96.25 109 GLU A N 1
ATOM 897 C CA . GLU A 1 109 ? -3.800 -16.818 8.690 1.00 96.25 109 GLU A CA 1
ATOM 898 C C . GLU A 1 109 ? -4.877 -15.821 9.139 1.00 96.25 109 GLU A C 1
ATOM 900 O O . GLU A 1 109 ? -5.514 -15.170 8.308 1.00 96.25 109 GLU A O 1
ATOM 905 N N . GLU A 1 110 ? -5.033 -15.636 10.452 1.00 97.12 110 GLU A N 1
ATOM 906 C CA . GLU A 1 110 ? -5.943 -14.633 11.004 1.00 97.12 110 GLU A CA 1
ATOM 907 C C . GLU A 1 110 ? -5.470 -13.204 10.693 1.00 97.12 110 GLU A C 1
ATOM 909 O O . GLU A 1 110 ? -6.294 -12.360 10.357 1.00 97.12 110 GLU A O 1
ATOM 914 N N . LYS A 1 111 ? -4.158 -12.929 10.711 1.00 95.88 111 LYS A N 1
ATOM 915 C CA . LYS A 1 111 ? -3.592 -11.641 10.270 1.00 95.88 111 LYS A CA 1
ATOM 916 C C . LYS A 1 111 ? -4.012 -11.266 8.856 1.00 95.88 111 LYS A C 1
ATOM 918 O O . LYS A 1 111 ? -4.504 -10.160 8.641 1.00 95.88 111 LYS A O 1
ATOM 923 N N . GLU A 1 112 ? -3.827 -12.180 7.905 1.00 96.06 112 GLU A N 1
ATOM 924 C CA . GLU A 1 112 ? -4.187 -11.939 6.505 1.00 96.06 112 GLU A CA 1
ATOM 925 C C . GLU A 1 112 ? -5.699 -11.723 6.361 1.00 96.06 112 GLU A C 1
ATOM 927 O O . GLU A 1 112 ? -6.133 -10.811 5.657 1.00 96.06 112 GLU A O 1
ATOM 932 N N . LYS A 1 113 ? -6.513 -12.503 7.084 1.00 97.56 113 LYS A N 1
ATOM 933 C CA . LYS A 1 113 ? -7.972 -12.343 7.101 1.00 97.56 113 LYS A CA 1
ATOM 934 C C . LYS A 1 113 ? -8.406 -10.983 7.649 1.00 97.56 113 LYS A C 1
ATOM 936 O O . LYS A 1 113 ? -9.293 -10.351 7.079 1.00 97.56 113 LYS A O 1
ATOM 941 N N . GLU A 1 114 ? -7.811 -10.528 8.744 1.00 98.12 114 GLU A N 1
ATOM 942 C CA . GLU A 1 114 ? -8.144 -9.235 9.341 1.00 98.12 114 GLU A CA 1
ATOM 943 C C . GLU A 1 114 ? -7.654 -8.079 8.461 1.00 98.12 114 GLU A C 1
ATOM 945 O O . GLU A 1 114 ? -8.395 -7.122 8.232 1.00 98.12 114 GLU A O 1
ATOM 950 N N . LEU A 1 115 ? -6.472 -8.202 7.850 1.00 97.12 115 LEU A N 1
ATOM 951 C CA . LEU A 1 115 ? -6.006 -7.241 6.853 1.00 97.12 115 LEU A CA 1
ATOM 952 C C . LEU A 1 115 ? -6.957 -7.173 5.645 1.00 97.12 115 LEU A C 1
ATOM 954 O O . LEU A 1 115 ? -7.246 -6.080 5.160 1.00 97.12 115 LEU A O 1
ATOM 958 N N . ASP A 1 116 ? -7.498 -8.304 5.187 1.00 97.06 116 ASP A N 1
ATOM 959 C CA . ASP A 1 116 ? -8.504 -8.337 4.123 1.00 97.06 116 ASP A CA 1
ATOM 960 C C . ASP A 1 116 ? -9.797 -7.599 4.503 1.00 97.06 116 ASP A C 1
ATOM 962 O O . ASP A 1 116 ? -10.344 -6.879 3.664 1.00 97.06 116 ASP A O 1
ATOM 966 N N . ILE A 1 117 ? -10.273 -7.724 5.749 1.00 97.75 117 ILE A N 1
ATOM 967 C CA . ILE A 1 117 ? -11.438 -6.970 6.249 1.00 97.75 117 ILE A CA 1
ATOM 968 C C . ILE A 1 117 ? -11.150 -5.466 6.203 1.00 97.75 117 ILE A C 1
ATOM 970 O O . ILE A 1 117 ? -11.939 -4.699 5.638 1.00 97.75 117 ILE A O 1
ATOM 974 N N . HIS A 1 118 ? -9.995 -5.049 6.730 1.00 97.00 118 HIS A N 1
ATOM 975 C CA . HIS A 1 118 ? -9.594 -3.641 6.750 1.00 97.00 118 HIS A CA 1
ATOM 976 C C . HIS A 1 118 ? -9.526 -3.069 5.333 1.00 97.00 118 HIS A C 1
ATOM 978 O O . HIS A 1 118 ? -10.165 -2.066 5.006 1.00 97.00 118 HIS A O 1
ATOM 984 N N . VAL A 1 119 ? -8.815 -3.759 4.444 1.00 96.50 119 VAL A N 1
ATOM 985 C CA . VAL A 1 119 ? -8.621 -3.335 3.057 1.00 96.50 119 VAL A CA 1
ATOM 986 C C . VAL A 1 119 ? -9.927 -3.316 2.269 1.00 96.50 119 VAL A C 1
ATOM 988 O O . VAL A 1 119 ? -10.148 -2.402 1.468 1.00 96.50 119 VAL A O 1
ATOM 991 N N . ALA A 1 120 ? -10.828 -4.264 2.526 1.00 95.50 120 ALA A N 1
ATOM 992 C CA . ALA A 1 120 ? -12.151 -4.268 1.920 1.00 95.50 120 ALA A CA 1
ATOM 993 C C . ALA A 1 120 ? -13.014 -3.078 2.358 1.00 95.50 120 ALA A C 1
ATOM 995 O O . ALA A 1 120 ? -13.805 -2.592 1.551 1.00 95.50 120 ALA A O 1
ATOM 996 N N . SER A 1 121 ? -12.833 -2.576 3.583 1.00 94.25 121 SER A N 1
ATOM 997 C CA . SER A 1 121 ? -13.557 -1.400 4.079 1.00 94.25 121 SER A CA 1
ATOM 998 C C . SER A 1 121 ? -13.151 -0.089 3.386 1.00 94.25 121 SER A C 1
ATOM 1000 O O . SER A 1 121 ? -13.938 0.856 3.355 1.00 94.25 121 SER A O 1
ATOM 1002 N N . MET A 1 122 ? -11.951 -0.031 2.794 1.00 93.44 122 MET A N 1
ATOM 1003 C CA . MET A 1 122 ? -11.416 1.180 2.159 1.00 93.44 122 MET A CA 1
ATOM 1004 C C . MET A 1 122 ? -11.764 1.315 0.674 1.00 93.44 122 MET A C 1
ATOM 1006 O O . MET A 1 122 ? -11.952 2.428 0.185 1.00 93.44 122 MET A O 1
ATOM 1010 N N . SER A 1 123 ? -11.796 0.211 -0.073 1.00 94.88 123 SER A N 1
ATOM 1011 C CA . SER A 1 123 ? -12.001 0.243 -1.525 1.00 94.88 123 SER A CA 1
ATOM 1012 C C . SER A 1 123 ? -12.458 -1.109 -2.049 1.00 94.88 123 SER A C 1
ATOM 1014 O O . SER A 1 123 ? -12.014 -2.138 -1.552 1.00 94.88 123 SER A O 1
ATOM 1016 N N . ASP A 1 124 ? -13.291 -1.122 -3.092 1.00 94.19 124 ASP A N 1
ATOM 1017 C CA . ASP A 1 124 ? -13.688 -2.331 -3.833 1.00 94.19 124 ASP A CA 1
ATOM 1018 C C . ASP A 1 124 ? -12.772 -2.667 -5.016 1.00 94.19 124 ASP A C 1
ATOM 1020 O O . ASP A 1 124 ? -12.936 -3.706 -5.656 1.00 94.19 124 ASP A O 1
ATOM 1024 N N . ASP A 1 125 ? -11.797 -1.812 -5.313 1.00 95.81 125 ASP A N 1
ATOM 1025 C CA . ASP A 1 125 ? -10.894 -2.000 -6.440 1.00 95.81 125 ASP A CA 1
ATOM 1026 C C . ASP A 1 125 ? -9.826 -3.079 -6.162 1.00 95.81 125 ASP A C 1
ATOM 1028 O O . ASP A 1 125 ? -8.963 -2.875 -5.304 1.00 95.81 125 ASP A O 1
ATOM 1032 N N . PRO A 1 126 ? -9.798 -4.197 -6.918 1.00 95.62 126 PRO A N 1
ATOM 1033 C CA . PRO A 1 126 ? -8.826 -5.266 -6.702 1.00 95.62 126 PRO A CA 1
ATOM 1034 C C . PRO A 1 126 ? -7.365 -4.827 -6.853 1.00 95.62 126 PRO A C 1
ATOM 1036 O O . PRO A 1 126 ? -6.500 -5.375 -6.166 1.00 95.62 126 PRO A O 1
ATOM 1039 N N . LEU A 1 127 ? -7.080 -3.856 -7.734 1.00 95.56 127 LEU A N 1
ATOM 1040 C CA . LEU A 1 127 ? -5.722 -3.341 -7.925 1.00 95.56 127 LEU A CA 1
ATOM 1041 C C . LEU A 1 127 ? -5.251 -2.613 -6.663 1.00 95.56 127 LEU A C 1
ATOM 1043 O O . LEU A 1 127 ? -4.198 -2.956 -6.121 1.00 95.56 127 LEU A O 1
ATOM 1047 N N . PHE A 1 128 ? -6.068 -1.683 -6.160 1.00 97.38 128 PHE A N 1
ATOM 1048 C CA . PHE A 1 128 ? -5.821 -0.993 -4.900 1.00 97.38 128 PHE A CA 1
ATOM 1049 C C . PHE A 1 128 ? -5.656 -1.975 -3.746 1.00 97.38 128 PHE A C 1
ATOM 1051 O O . PHE A 1 128 ? -4.662 -1.891 -3.033 1.00 97.38 128 PHE A O 1
ATOM 1058 N N . ARG A 1 129 ? -6.569 -2.944 -3.584 1.00 96.69 129 ARG A N 1
ATOM 1059 C CA . ARG A 1 129 ? -6.492 -3.904 -2.470 1.00 96.69 129 ARG A CA 1
ATOM 1060 C C . ARG A 1 129 ? -5.174 -4.672 -2.474 1.00 96.69 129 ARG A C 1
ATOM 1062 O O . ARG A 1 129 ? -4.499 -4.752 -1.451 1.00 96.69 129 ARG A O 1
ATOM 1069 N N . LYS A 1 130 ? -4.784 -5.208 -3.635 1.00 95.81 130 LYS A N 1
ATOM 1070 C CA . LYS A 1 130 ? -3.522 -5.942 -3.784 1.00 95.81 130 LYS A CA 1
ATOM 1071 C C . LYS A 1 130 ? -2.322 -5.049 -3.467 1.00 95.81 130 LYS A C 1
ATOM 1073 O O . LYS A 1 130 ? -1.414 -5.484 -2.763 1.00 95.81 130 LYS A O 1
ATOM 1078 N N . ARG A 1 131 ? -2.318 -3.814 -3.977 1.00 95.88 131 ARG A N 1
ATOM 1079 C CA . ARG A 1 131 ? -1.198 -2.890 -3.784 1.00 95.88 131 ARG A CA 1
ATOM 1080 C C . ARG A 1 131 ? -1.091 -2.398 -2.345 1.00 95.88 131 ARG A C 1
ATOM 1082 O O . ARG A 1 131 ? 0.007 -2.387 -1.801 1.00 95.88 131 ARG A O 1
ATOM 1089 N N . TYR A 1 132 ? -2.215 -2.048 -1.729 1.00 97.06 132 TYR A N 1
ATOM 1090 C CA . TYR A 1 132 ? -2.272 -1.627 -0.337 1.00 97.06 132 TYR A CA 1
ATOM 1091 C C . TYR A 1 132 ? -1.702 -2.707 0.577 1.00 97.06 132 TYR A C 1
ATOM 1093 O O . TYR A 1 132 ? -0.843 -2.393 1.388 1.00 97.06 132 TYR A O 1
ATOM 1101 N N . LYS A 1 133 ? -2.122 -3.975 0.432 1.00 96.44 133 LYS A N 1
ATOM 1102 C CA . LYS A 1 133 ? -1.622 -5.065 1.289 1.00 96.44 133 LYS A CA 1
ATOM 1103 C C . LYS A 1 133 ? -0.107 -5.229 1.204 1.00 96.44 133 LYS A C 1
ATOM 1105 O O . LYS A 1 133 ? 0.542 -5.310 2.237 1.00 96.44 133 LYS A O 1
ATOM 1110 N N . TYR A 1 134 ? 0.447 -5.197 -0.009 1.00 94.81 134 TYR A N 1
ATOM 1111 C CA . TYR A 1 134 ? 1.897 -5.213 -0.211 1.00 94.81 134 TYR A CA 1
ATOM 1112 C C . TYR A 1 134 ? 2.582 -4.041 0.508 1.00 94.81 134 TYR A C 1
ATOM 1114 O O . TYR A 1 134 ? 3.496 -4.235 1.296 1.00 94.81 134 TYR A O 1
ATOM 1122 N N . LEU A 1 135 ? 2.111 -2.809 0.310 1.00 94.88 135 LEU A N 1
ATOM 1123 C CA . LEU A 1 135 ? 2.716 -1.643 0.961 1.00 94.88 135 LEU A CA 1
ATOM 1124 C C . LEU A 1 135 ? 2.549 -1.681 2.487 1.00 94.88 135 LEU A C 1
ATOM 1126 O O . LEU A 1 135 ? 3.459 -1.314 3.228 1.00 94.88 135 LEU A O 1
ATOM 1130 N N . PHE A 1 136 ? 1.410 -2.165 2.973 1.00 95.50 136 PHE A N 1
ATOM 1131 C CA . PHE A 1 136 ? 1.151 -2.318 4.396 1.00 95.50 136 PHE A CA 1
ATOM 1132 C C . PHE A 1 136 ? 2.194 -3.224 5.060 1.00 95.50 136 PHE A C 1
ATOM 1134 O O . PHE A 1 136 ? 2.579 -2.948 6.188 1.00 95.50 136 PHE A O 1
ATOM 1141 N N . THR A 1 137 ? 2.723 -4.247 4.388 1.00 91.44 137 THR A N 1
ATOM 1142 C CA . THR A 1 137 ? 3.782 -5.094 4.966 1.00 91.44 137 THR A CA 1
ATOM 1143 C C . THR A 1 137 ? 5.192 -4.566 4.711 1.00 91.44 137 THR A C 1
ATOM 1145 O O . THR A 1 137 ? 6.059 -4.742 5.564 1.00 91.44 137 THR A O 1
ATOM 1148 N N . GLU A 1 138 ? 5.427 -3.889 3.584 1.00 90.00 138 GLU A N 1
ATOM 1149 C CA . GLU A 1 138 ? 6.785 -3.536 3.146 1.00 90.00 138 GLU A CA 1
ATOM 1150 C C . GLU A 1 138 ? 7.280 -2.155 3.595 1.00 90.00 138 GLU A C 1
ATOM 1152 O O . GLU A 1 138 ? 8.481 -1.968 3.795 1.00 90.00 138 GLU A O 1
ATOM 1157 N N . ILE A 1 139 ? 6.393 -1.166 3.740 1.00 89.25 139 ILE A N 1
ATOM 1158 C CA . ILE A 1 139 ? 6.799 0.205 4.093 1.00 89.25 139 ILE A CA 1
ATOM 1159 C C . ILE A 1 139 ? 6.462 0.535 5.544 1.00 89.25 139 ILE A C 1
ATOM 1161 O O . ILE A 1 139 ? 5.615 -0.106 6.154 1.00 89.25 139 ILE A O 1
ATOM 1165 N N . THR A 1 140 ? 7.090 1.571 6.103 1.00 83.00 140 THR A N 1
ATOM 1166 C CA . THR A 1 140 ? 6.768 2.100 7.443 1.00 83.00 140 THR A CA 1
ATOM 1167 C C . THR A 1 140 ? 5.829 3.308 7.412 1.00 83.00 140 THR A C 1
ATOM 1169 O O . THR A 1 140 ? 5.312 3.684 8.461 1.00 83.00 140 THR A O 1
ATOM 1172 N N . GLY A 1 141 ? 5.619 3.915 6.237 1.00 86.56 141 GLY A N 1
ATOM 1173 C CA . GLY A 1 141 ? 4.712 5.050 6.029 1.00 86.56 141 GLY A CA 1
ATOM 1174 C C . GLY A 1 141 ? 3.254 4.640 5.805 1.00 86.56 141 GLY A C 1
ATOM 1175 O O . GLY A 1 141 ? 2.908 3.460 5.943 1.00 86.56 141 GLY A O 1
ATOM 1176 N N . ASP A 1 142 ? 2.421 5.623 5.445 1.00 90.69 142 ASP A N 1
ATOM 1177 C CA . ASP A 1 142 ? 1.002 5.427 5.129 1.00 90.69 142 ASP A CA 1
ATOM 1178 C C . ASP A 1 142 ? 0.838 4.692 3.785 1.00 90.69 142 ASP A C 1
ATOM 1180 O O . ASP A 1 142 ? 1.058 5.285 2.730 1.00 90.69 142 ASP A O 1
ATOM 1184 N N . PRO A 1 143 ? 0.432 3.411 3.778 1.00 93.62 143 PRO A N 1
ATOM 1185 C CA . PRO A 1 143 ? 0.305 2.633 2.549 1.00 93.62 143 PRO A CA 1
ATOM 1186 C C . PRO A 1 143 ? -0.820 3.117 1.629 1.00 93.62 143 PRO A C 1
ATOM 1188 O O . PRO A 1 143 ? -0.797 2.792 0.439 1.00 93.62 143 PRO A O 1
ATOM 1191 N N . LYS A 1 144 ? -1.801 3.875 2.137 1.00 93.94 144 LYS A N 1
ATOM 1192 C CA . LYS A 1 144 ? -2.944 4.330 1.346 1.00 93.94 144 LYS A CA 1
ATOM 1193 C C . LYS A 1 144 ? -2.511 5.284 0.244 1.00 93.94 144 LYS A C 1
ATOM 1195 O O . LYS A 1 144 ? -2.828 5.037 -0.917 1.00 93.94 144 LYS A O 1
ATOM 1200 N N . GLU A 1 145 ? -1.759 6.324 0.594 1.00 90.56 145 GLU A N 1
ATOM 1201 C CA . GLU A 1 145 ? -1.319 7.353 -0.354 1.00 90.56 145 GLU A CA 1
ATOM 1202 C C . GLU A 1 145 ? -0.490 6.741 -1.493 1.00 90.56 145 GLU A C 1
ATOM 1204 O O . GLU A 1 145 ? -0.769 6.973 -2.672 1.00 90.56 145 GLU A O 1
ATOM 1209 N N . TYR A 1 146 ? 0.460 5.864 -1.155 1.00 91.81 146 TYR A N 1
ATOM 1210 C CA . TYR A 1 146 ? 1.273 5.151 -2.144 1.00 91.81 146 TYR A CA 1
ATOM 1211 C C . TYR A 1 146 ? 0.440 4.197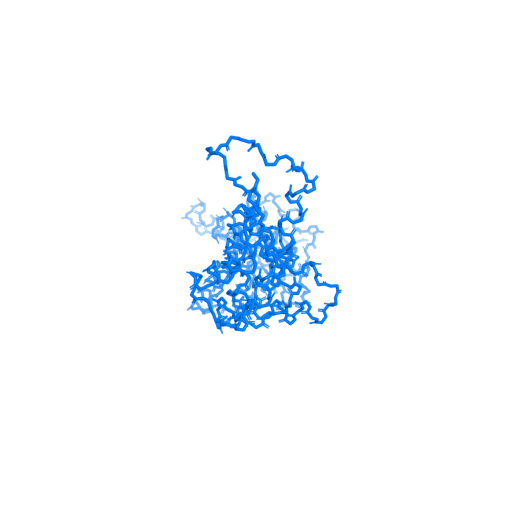 -3.013 1.00 91.81 146 TYR A C 1
ATOM 1213 O O . TYR A 1 146 ? 0.687 4.084 -4.214 1.00 91.81 146 TYR A O 1
ATOM 1221 N N . ALA A 1 147 ? -0.556 3.507 -2.445 1.00 95.31 147 ALA A N 1
ATOM 1222 C CA . ALA A 1 147 ? -1.432 2.629 -3.216 1.00 95.31 147 ALA A CA 1
ATOM 1223 C C . ALA A 1 147 ? -2.313 3.418 -4.198 1.00 95.31 147 ALA A C 1
ATOM 1225 O O . ALA A 1 147 ? -2.496 2.982 -5.336 1.00 95.31 147 ALA A O 1
ATOM 1226 N N . GLU A 1 148 ? -2.838 4.576 -3.789 1.00 94.19 148 GLU A N 1
ATOM 1227 C CA . GLU A 1 148 ? -3.631 5.457 -4.652 1.00 94.19 148 GLU A CA 1
ATOM 1228 C C . GLU A 1 148 ? -2.789 6.031 -5.796 1.00 94.19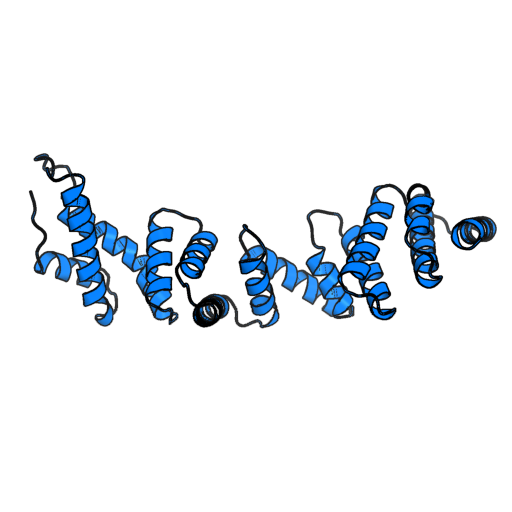 148 GLU A C 1
ATOM 1230 O O . GLU A 1 148 ? -3.205 5.943 -6.956 1.00 94.19 148 GLU A O 1
ATOM 1235 N N . ALA A 1 149 ? -1.593 6.551 -5.493 1.00 92.56 149 ALA A N 1
ATOM 1236 C CA . ALA A 1 149 ? -0.652 7.057 -6.494 1.00 92.56 149 ALA A CA 1
ATOM 1237 C C . ALA A 1 149 ? -0.306 5.975 -7.528 1.00 92.56 149 ALA A C 1
ATOM 1239 O O . ALA A 1 149 ? -0.525 6.161 -8.727 1.00 92.56 149 ALA A O 1
ATOM 1240 N N . TYR A 1 150 ? 0.082 4.791 -7.048 1.00 94.94 150 TYR A N 1
ATOM 1241 C CA . TYR A 1 150 ? 0.368 3.637 -7.891 1.00 94.94 150 TYR A CA 1
ATOM 1242 C C . TYR A 1 150 ? -0.795 3.281 -8.825 1.00 94.94 150 TYR A C 1
ATOM 1244 O O . TYR A 1 150 ? -0.616 3.087 -10.028 1.00 94.94 150 TYR A O 1
ATOM 1252 N N . CYS A 1 151 ? -2.013 3.188 -8.282 1.00 96.25 151 CYS A N 1
ATOM 1253 C CA . CYS A 1 151 ? -3.188 2.825 -9.071 1.00 96.25 151 CYS A CA 1
ATOM 1254 C C . CYS A 1 151 ? -3.502 3.868 -10.147 1.00 96.25 151 CYS A C 1
ATOM 1256 O O . CYS A 1 151 ? -3.963 3.504 -11.233 1.00 96.25 151 CYS A O 1
ATOM 1258 N N . ASN A 1 152 ? -3.277 5.150 -9.855 1.00 95.25 152 ASN A N 1
ATOM 1259 C CA . ASN A 1 152 ? -3.478 6.231 -10.811 1.00 95.25 152 ASN A CA 1
ATOM 1260 C C . ASN A 1 152 ? -2.483 6.131 -11.968 1.00 95.25 152 ASN A C 1
ATOM 1262 O O . ASN A 1 152 ? -2.906 6.112 -13.125 1.00 95.25 152 ASN A O 1
ATOM 1266 N N . ASP A 1 153 ? -1.193 5.983 -11.678 1.00 94.81 153 ASP A N 1
ATOM 1267 C CA . ASP A 1 153 ? -0.163 5.871 -12.713 1.00 94.81 153 ASP A CA 1
ATOM 1268 C C . ASP A 1 153 ? -0.324 4.626 -13.567 1.00 94.81 153 ASP A C 1
ATOM 1270 O O . ASP A 1 153 ? -0.299 4.709 -14.798 1.00 94.81 153 ASP A O 1
ATOM 1274 N N . TYR A 1 154 ? -0.583 3.487 -12.925 1.00 97.12 154 TYR A N 1
ATOM 1275 C CA . TYR A 1 154 ? -0.843 2.238 -13.623 1.00 97.12 154 TYR A CA 1
ATOM 1276 C C . TYR A 1 154 ? -1.979 2.414 -14.639 1.00 97.12 154 TYR A C 1
ATOM 1278 O O . TYR A 1 154 ? -1.821 2.138 -15.829 1.00 97.12 154 TYR A O 1
ATOM 1286 N N . ARG A 1 155 ? -3.125 2.947 -14.199 1.00 97.25 155 ARG A N 1
ATOM 1287 C CA . ARG A 1 155 ? -4.284 3.166 -15.077 1.00 97.25 155 ARG A CA 1
ATOM 1288 C C . ARG A 1 155 ? -4.002 4.177 -16.176 1.00 97.25 155 ARG A C 1
ATOM 1290 O O . ARG A 1 155 ? -4.456 3.968 -17.300 1.00 97.25 155 ARG A O 1
ATOM 1297 N N . ASN A 1 156 ? -3.267 5.243 -15.872 1.00 96.31 156 ASN A N 1
ATOM 1298 C CA . ASN A 1 156 ? -2.880 6.244 -16.858 1.00 96.31 156 ASN A CA 1
ATOM 1299 C C . ASN A 1 156 ? -2.032 5.608 -17.966 1.00 96.31 156 ASN A C 1
ATOM 1301 O O . ASN A 1 156 ? -2.320 5.807 -19.146 1.00 96.31 156 ASN A O 1
ATOM 1305 N N . MET A 1 157 ? -1.046 4.782 -17.611 1.00 97.06 157 MET A N 1
ATOM 1306 C CA . MET A 1 157 ? -0.204 4.093 -18.591 1.00 97.06 157 MET A CA 1
ATOM 1307 C C . MET A 1 157 ? -0.998 3.087 -19.428 1.00 97.06 157 MET A C 1
ATOM 1309 O O . MET A 1 157 ? -0.866 3.071 -20.654 1.00 97.06 157 MET A O 1
ATOM 1313 N N . ILE A 1 158 ? -1.893 2.314 -18.806 1.00 98.25 158 ILE A N 1
ATOM 1314 C CA . ILE A 1 158 ? -2.804 1.420 -19.535 1.00 98.25 158 ILE A CA 1
ATOM 1315 C C . ILE A 1 158 ? -3.698 2.210 -20.505 1.00 98.25 158 ILE A C 1
ATOM 1317 O O . ILE A 1 158 ? -3.850 1.820 -21.663 1.00 98.25 158 ILE A O 1
ATOM 1321 N N . ALA A 1 159 ? -4.248 3.353 -20.085 1.00 98.00 159 ALA A N 1
ATOM 1322 C CA . ALA A 1 159 ? -5.076 4.209 -20.938 1.00 98.00 159 ALA A CA 1
ATOM 1323 C C . ALA A 1 159 ? -4.299 4.798 -22.132 1.00 98.00 159 ALA A C 1
ATOM 1325 O O . ALA A 1 159 ? -4.878 5.013 -23.199 1.00 98.00 159 ALA A O 1
ATOM 1326 N N . LEU A 1 160 ? -2.987 5.004 -21.982 1.00 97.31 160 LEU A N 1
ATOM 1327 C CA . LEU A 1 160 ? -2.070 5.400 -23.056 1.00 97.31 160 LEU A CA 1
ATOM 1328 C C . LEU A 1 160 ? -1.652 4.232 -23.970 1.00 97.31 160 LEU A C 1
ATOM 1330 O O . LEU A 1 160 ? -0.847 4.424 -24.884 1.00 97.31 160 LEU A O 1
ATOM 1334 N N . GLY A 1 161 ? -2.197 3.031 -23.760 1.00 97.88 161 GLY A N 1
ATOM 1335 C CA . GLY A 1 161 ? -1.935 1.847 -24.578 1.00 97.88 161 GLY A CA 1
ATOM 1336 C C . GLY A 1 161 ? -0.625 1.135 -24.247 1.00 97.88 161 GLY A C 1
ATOM 1337 O O . GLY A 1 161 ? -0.114 0.392 -25.086 1.00 97.88 161 GLY A O 1
ATOM 1338 N N . LYS A 1 162 ? -0.059 1.373 -23.058 1.00 98.19 162 LYS A N 1
ATOM 1339 C CA . LYS A 1 162 ? 1.103 0.629 -22.560 1.00 98.19 162 LYS A CA 1
ATOM 1340 C C . LYS A 1 162 ? 0.700 -0.766 -22.086 1.00 98.19 162 LYS A C 1
ATOM 1342 O O . LYS A 1 162 ? -0.470 -1.014 -21.793 1.00 98.19 162 LYS A O 1
ATOM 1347 N N . SER A 1 163 ? 1.668 -1.679 -22.031 1.00 98.12 163 SER A N 1
ATOM 1348 C CA . SER A 1 163 ? 1.438 -3.015 -21.481 1.00 98.12 163 SER A CA 1
ATOM 1349 C C . SER A 1 163 ? 1.288 -2.974 -19.956 1.00 98.12 163 SER A C 1
ATOM 1351 O O . SER A 1 163 ? 1.636 -1.986 -19.305 1.00 98.12 163 SER A O 1
ATOM 1353 N N . GLU A 1 164 ? 0.823 -4.079 -19.373 1.00 97.19 164 GLU A N 1
ATOM 1354 C CA . GLU A 1 164 ? 0.787 -4.241 -17.916 1.00 97.19 164 GLU A CA 1
ATOM 1355 C C . GLU A 1 164 ? 2.188 -4.226 -17.292 1.00 97.19 164 GLU A C 1
ATOM 1357 O O . GLU A 1 164 ? 2.361 -3.631 -16.233 1.00 97.19 164 GLU A O 1
ATOM 1362 N N . ILE A 1 165 ? 3.195 -4.819 -17.950 1.00 97.50 165 ILE A N 1
ATOM 1363 C CA . ILE A 1 165 ? 4.582 -4.839 -17.452 1.00 97.50 165 ILE A CA 1
ATOM 1364 C C . ILE A 1 165 ? 5.116 -3.410 -17.371 1.00 97.50 165 ILE A C 1
ATOM 1366 O O . ILE A 1 165 ? 5.645 -3.003 -16.339 1.00 97.50 165 ILE A O 1
ATOM 1370 N N . TYR A 1 166 ? 4.914 -2.637 -18.438 1.00 97.88 166 TYR A N 1
ATOM 1371 C CA . TYR A 1 166 ? 5.294 -1.233 -18.481 1.00 97.88 166 TYR A CA 1
ATOM 1372 C C . TYR A 1 166 ? 4.578 -0.423 -17.398 1.00 97.88 166 TYR A C 1
ATOM 1374 O O . TYR A 1 166 ? 5.211 0.331 -16.666 1.00 97.88 166 TYR A O 1
ATOM 1382 N N . ALA A 1 167 ? 3.254 -0.565 -17.295 1.00 97.25 167 ALA A N 1
ATOM 1383 C CA . ALA A 1 167 ? 2.444 0.202 -16.357 1.00 97.25 167 ALA A CA 1
ATOM 1384 C C . ALA A 1 167 ? 2.811 -0.095 -14.895 1.00 97.25 167 ALA A C 1
ATOM 1386 O O . ALA A 1 167 ? 2.877 0.832 -14.092 1.00 97.25 167 ALA A O 1
ATOM 1387 N N . HIS A 1 168 ? 3.086 -1.360 -14.558 1.00 95.50 168 HIS A N 1
ATOM 1388 C CA . HIS A 1 168 ? 3.584 -1.743 -13.238 1.00 95.50 168 HIS A CA 1
ATOM 1389 C C . HIS A 1 168 ? 4.966 -1.146 -12.971 1.00 95.50 168 HIS A C 1
ATOM 1391 O O . HIS A 1 168 ? 5.124 -0.446 -11.979 1.00 95.50 168 HIS A O 1
ATOM 1397 N N . ALA A 1 169 ? 5.927 -1.336 -13.882 1.00 95.12 169 ALA A N 1
ATOM 1398 C CA . ALA A 1 169 ? 7.280 -0.803 -13.725 1.00 95.12 169 ALA A CA 1
ATOM 1399 C C . ALA A 1 169 ? 7.290 0.726 -13.574 1.00 95.12 169 ALA A C 1
ATOM 1401 O O . ALA A 1 169 ? 8.004 1.256 -12.730 1.00 95.12 169 ALA A O 1
ATOM 1402 N N . TYR A 1 170 ? 6.463 1.426 -14.353 1.00 95.25 170 TYR A N 1
ATOM 1403 C CA . TYR A 1 170 ? 6.301 2.873 -14.256 1.00 95.25 170 TYR A CA 1
ATOM 1404 C C . TYR A 1 170 ? 5.739 3.286 -12.890 1.00 95.25 170 TYR A C 1
ATOM 1406 O O . TYR A 1 170 ? 6.297 4.161 -12.241 1.00 95.25 170 TYR A O 1
ATOM 1414 N N . ALA A 1 171 ? 4.645 2.657 -12.450 1.00 94.19 171 ALA A N 1
ATOM 1415 C CA . ALA A 1 171 ? 3.983 2.998 -11.194 1.00 94.19 171 ALA A CA 1
ATOM 1416 C C . ALA A 1 171 ? 4.808 2.602 -9.954 1.00 94.19 171 ALA A C 1
ATOM 1418 O O . ALA A 1 171 ? 4.728 3.267 -8.928 1.00 94.19 171 ALA A O 1
ATOM 1419 N N . ASP A 1 172 ? 5.603 1.529 -10.034 1.00 90.12 172 ASP A N 1
ATOM 1420 C CA . ASP A 1 172 ? 6.520 1.097 -8.971 1.00 90.12 172 ASP A CA 1
ATOM 1421 C C . ASP A 1 172 ? 7.729 2.023 -8.833 1.00 90.12 172 ASP A C 1
ATOM 1423 O O . ASP A 1 172 ? 8.183 2.268 -7.719 1.00 90.12 172 ASP A O 1
ATOM 1427 N N . TYR A 1 173 ? 8.239 2.530 -9.957 1.00 87.38 173 TYR A N 1
ATOM 1428 C CA . TYR A 1 173 ? 9.350 3.480 -9.980 1.00 87.38 173 TYR A CA 1
ATOM 1429 C C . TYR A 1 173 ? 8.899 4.926 -9.774 1.00 87.38 173 TYR A C 1
ATOM 1431 O O . TYR A 1 173 ? 9.746 5.815 -9.786 1.00 87.38 173 TYR A O 1
ATOM 1439 N N . HIS A 1 174 ? 7.593 5.182 -9.614 1.00 75.31 174 HIS A N 1
ATOM 1440 C CA . HIS A 1 174 ? 7.108 6.522 -9.314 1.00 75.31 174 HIS A CA 1
ATOM 1441 C C . HIS A 1 174 ? 7.661 6.965 -7.958 1.00 75.31 174 HIS A C 1
ATOM 1443 O O . HIS A 1 174 ? 7.131 6.661 -6.892 1.00 75.31 174 HIS A O 1
ATOM 1449 N N . ASP A 1 175 ? 8.764 7.680 -8.049 1.00 61.41 175 ASP A N 1
ATOM 1450 C CA . ASP A 1 175 ? 9.511 8.328 -6.991 1.00 61.41 175 ASP A CA 1
ATOM 1451 C C . ASP A 1 175 ? 9.548 9.827 -7.341 1.00 61.41 175 ASP A C 1
ATOM 1453 O O . ASP A 1 175 ? 9.187 10.217 -8.454 1.00 61.41 175 ASP A O 1
ATOM 1457 N N . GLU A 1 176 ? 9.986 10.689 -6.428 1.00 57.59 176 GLU A N 1
ATOM 1458 C CA . GLU A 1 176 ? 9.983 12.161 -6.540 1.00 57.59 176 GLU A CA 1
ATOM 1459 C C . GLU A 1 176 ? 10.804 12.734 -7.730 1.00 57.59 176 GLU A C 1
ATOM 1461 O O . GLU A 1 176 ? 11.009 13.947 -7.852 1.00 57.59 176 GLU A O 1
ATOM 1466 N N . TYR A 1 177 ? 11.298 11.878 -8.625 1.00 62.38 177 TYR A N 1
ATOM 1467 C CA . TYR A 1 177 ? 12.072 12.211 -9.809 1.00 62.38 177 TYR A CA 1
ATOM 1468 C C . TYR A 1 177 ? 11.214 12.634 -11.016 1.00 62.38 177 TYR A C 1
ATOM 1470 O O . TYR A 1 177 ? 9.986 12.637 -11.025 1.00 62.38 177 TYR A O 1
ATOM 1478 N N . LYS A 1 178 ? 11.897 13.043 -12.089 1.00 78.94 178 LYS A N 1
ATOM 1479 C CA . LYS A 1 178 ? 11.275 13.515 -13.332 1.00 78.94 178 LYS A CA 1
ATOM 1480 C C . LYS A 1 178 ? 10.567 12.365 -14.061 1.00 78.94 178 LYS A C 1
ATOM 1482 O O . LYS A 1 178 ? 11.119 11.275 -14.175 1.00 78.94 178 LYS A O 1
ATOM 1487 N N . GLU A 1 179 ? 9.412 12.658 -14.664 1.00 86.75 179 GLU A N 1
ATOM 1488 C CA . GLU A 1 179 ? 8.608 11.750 -15.515 1.00 86.75 179 GLU A CA 1
ATOM 1489 C C . GLU A 1 179 ? 9.443 10.975 -16.558 1.00 86.75 179 GLU A C 1
ATOM 1491 O O . GLU A 1 179 ? 9.181 9.810 -16.874 1.00 86.75 179 GLU A O 1
ATOM 1496 N N . GLU A 1 180 ? 10.495 11.611 -17.075 1.00 88.62 180 GLU A N 1
ATOM 1497 C CA . GLU A 1 180 ? 11.441 11.002 -18.006 1.00 88.62 180 GLU A CA 1
ATOM 1498 C C . GLU A 1 180 ? 12.133 9.755 -17.433 1.00 88.62 180 GLU A C 1
ATOM 1500 O O . GLU A 1 180 ? 12.281 8.762 -18.145 1.00 88.62 180 GLU A O 1
ATOM 1505 N N . PHE A 1 181 ? 12.513 9.760 -16.153 1.00 91.19 181 PHE A N 1
ATOM 1506 C CA . PHE A 1 181 ? 13.195 8.622 -15.536 1.00 91.19 181 PHE A CA 1
ATOM 1507 C C . PHE A 1 181 ? 12.244 7.439 -15.373 1.00 91.19 181 PHE A C 1
ATOM 1509 O O . PHE A 1 181 ? 12.603 6.325 -15.742 1.00 91.19 181 PHE A O 1
ATOM 1516 N N . CYS A 1 182 ? 11.002 7.687 -14.948 1.00 92.62 182 CYS A N 1
ATOM 1517 C CA . CYS A 1 182 ? 9.959 6.657 -14.891 1.00 92.62 182 CYS A CA 1
ATOM 1518 C C . CYS A 1 182 ? 9.718 6.037 -16.273 1.00 92.62 182 CYS A C 1
ATOM 1520 O O . CYS A 1 182 ? 9.612 4.819 -16.419 1.00 92.62 182 CYS A O 1
ATOM 1522 N N . THR A 1 183 ? 9.703 6.874 -17.314 1.00 93.81 183 THR A N 1
ATOM 1523 C CA . THR A 1 183 ? 9.543 6.422 -18.698 1.00 93.81 183 THR A CA 1
ATOM 1524 C C . THR A 1 183 ? 10.689 5.511 -19.130 1.00 93.81 183 THR A C 1
ATOM 1526 O O . THR A 1 183 ? 10.429 4.445 -19.690 1.00 93.81 183 THR A O 1
ATOM 1529 N N . ILE A 1 184 ? 11.940 5.915 -18.888 1.00 95.00 184 ILE A N 1
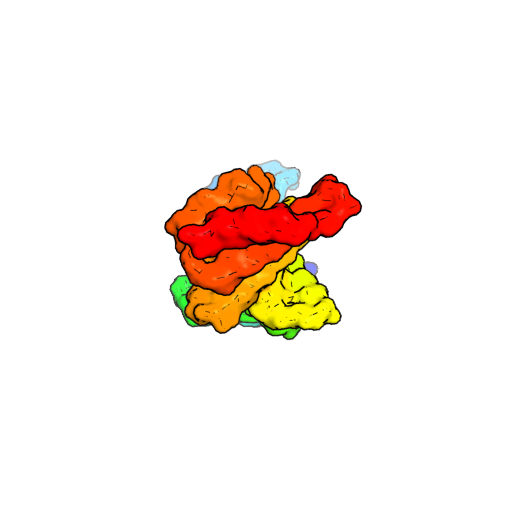ATOM 1530 C CA . ILE A 1 184 ? 13.131 5.156 -19.295 1.00 95.00 184 ILE A CA 1
ATOM 1531 C C . ILE A 1 184 ? 13.239 3.854 -18.505 1.00 95.00 184 ILE A C 1
ATOM 1533 O O . ILE A 1 184 ? 13.460 2.804 -19.110 1.00 95.00 184 ILE A O 1
ATOM 1537 N N . TYR A 1 185 ? 13.010 3.907 -17.191 1.00 95.88 185 TYR A N 1
ATOM 1538 C CA . TYR A 1 185 ? 12.966 2.726 -16.337 1.00 95.88 185 TYR A CA 1
ATOM 1539 C C . TYR A 1 185 ? 11.942 1.714 -16.857 1.00 95.88 185 TYR A C 1
ATOM 1541 O O . TYR A 1 185 ? 12.293 0.566 -17.116 1.00 95.88 185 TYR A O 1
ATOM 1549 N N . ALA A 1 186 ? 10.697 2.142 -17.090 1.00 96.75 186 ALA A N 1
ATOM 1550 C CA . ALA A 1 186 ? 9.630 1.252 -17.536 1.00 96.75 186 ALA A CA 1
ATOM 1551 C C . ALA A 1 186 ? 9.901 0.643 -18.923 1.00 96.75 186 ALA A C 1
ATOM 1553 O O . ALA A 1 186 ? 9.633 -0.540 -19.128 1.00 96.75 186 ALA A O 1
ATOM 1554 N N . GLN A 1 187 ? 10.476 1.414 -19.858 1.00 97.50 187 GLN A N 1
ATOM 1555 C CA . GLN A 1 187 ? 10.889 0.905 -21.176 1.00 97.50 187 GLN A CA 1
ATOM 1556 C C . GLN A 1 187 ? 11.985 -0.159 -21.059 1.00 97.50 187 GLN A C 1
ATOM 1558 O O . GLN A 1 187 ? 11.895 -1.217 -21.678 1.00 97.50 187 GLN A O 1
ATOM 1563 N N . ALA A 1 188 ? 13.021 0.129 -20.271 1.00 97.50 188 ALA A N 1
ATOM 1564 C CA . ALA A 1 188 ? 14.141 -0.776 -20.059 1.00 97.50 188 ALA A CA 1
ATOM 1565 C C . ALA A 1 188 ? 13.688 -2.062 -19.356 1.00 97.50 188 ALA A C 1
ATOM 1567 O O . ALA A 1 188 ? 14.040 -3.159 -19.786 1.00 97.50 188 ALA A O 1
ATOM 1568 N N . TYR A 1 189 ? 12.872 -1.925 -18.309 1.00 98.12 189 TYR A N 1
ATOM 1569 C CA . TYR A 1 189 ? 12.326 -3.041 -17.549 1.00 98.12 189 TYR A CA 1
ATOM 1570 C C . TYR A 1 189 ? 11.478 -3.952 -18.438 1.00 98.12 189 TYR A C 1
ATOM 1572 O O . TYR A 1 189 ? 11.717 -5.156 -18.487 1.00 98.12 189 TYR A O 1
ATOM 1580 N N . GLU A 1 190 ? 10.526 -3.391 -19.188 1.00 98.44 190 GLU A N 1
ATOM 1581 C CA . GLU A 1 190 ? 9.690 -4.155 -20.119 1.00 98.44 190 GLU A CA 1
ATOM 1582 C C . GLU A 1 190 ? 10.538 -4.918 -21.142 1.00 98.44 190 GLU A C 1
ATOM 1584 O O . GLU A 1 190 ? 10.377 -6.130 -21.282 1.00 98.44 190 GLU A O 1
ATOM 1589 N N . LEU A 1 191 ? 11.502 -4.246 -21.778 1.00 98.38 191 LEU A N 1
ATOM 1590 C CA . LEU A 1 191 ? 12.402 -4.880 -22.739 1.00 98.38 191 LEU A CA 1
ATOM 1591 C C . LEU A 1 191 ? 13.206 -6.025 -22.099 1.00 98.38 191 LEU A C 1
ATOM 1593 O O . LEU A 1 191 ? 13.328 -7.106 -22.672 1.00 98.38 191 LEU A O 1
ATOM 1597 N N . ALA A 1 192 ? 13.714 -5.828 -20.882 1.00 98.25 192 ALA A N 1
ATOM 1598 C CA . ALA A 1 192 ? 14.408 -6.875 -20.140 1.00 98.25 192 ALA A CA 1
ATOM 1599 C C . ALA A 1 192 ? 13.504 -8.093 -19.873 1.00 98.25 192 ALA A C 1
ATOM 1601 O O . ALA A 1 192 ? 13.938 -9.236 -20.053 1.00 98.25 192 ALA A O 1
ATOM 1602 N N . LYS A 1 193 ? 12.233 -7.871 -19.510 1.00 98.19 193 LYS A N 1
ATOM 1603 C CA . LYS A 1 193 ? 11.245 -8.947 -19.331 1.00 98.19 193 LYS A CA 1
ATOM 1604 C C . LYS A 1 193 ? 10.944 -9.680 -20.637 1.00 98.19 193 LYS A C 1
ATOM 1606 O O . LYS A 1 193 ? 10.879 -10.909 -20.628 1.00 98.19 193 LYS A O 1
ATOM 1611 N N . GLU A 1 194 ? 10.808 -8.968 -21.755 1.00 98.00 194 GLU A N 1
ATOM 1612 C CA . GLU A 1 194 ? 10.609 -9.564 -23.087 1.00 98.00 194 GLU A CA 1
ATOM 1613 C C . GLU A 1 194 ? 11.776 -10.474 -23.497 1.00 98.00 194 GLU A C 1
ATOM 1615 O O . GLU A 1 194 ? 11.574 -11.496 -24.158 1.00 98.00 194 GLU A O 1
ATOM 1620 N N . HIS A 1 195 ? 12.989 -10.149 -23.044 1.00 97.94 195 HIS A N 1
ATOM 1621 C CA . HIS A 1 195 ? 14.198 -10.946 -23.250 1.00 97.94 195 HIS A CA 1
ATOM 1622 C C . HIS A 1 195 ? 14.452 -12.008 -22.165 1.00 97.94 195 HIS A C 1
ATOM 1624 O O . HIS A 1 195 ? 15.486 -12.677 -22.184 1.00 97.94 195 HIS A O 1
ATOM 1630 N N . GLY A 1 196 ? 13.493 -12.228 -21.261 1.00 96.94 196 GLY A N 1
ATOM 1631 C CA . GLY A 1 196 ? 13.514 -13.325 -20.295 1.00 96.94 196 GLY A CA 1
ATOM 1632 C C . GLY A 1 196 ? 14.322 -13.063 -19.025 1.00 96.94 196 GLY A C 1
ATOM 1633 O O . GLY A 1 196 ? 14.613 -14.020 -18.307 1.00 96.94 196 GLY A O 1
ATOM 1634 N N . MET A 1 197 ? 14.674 -11.807 -18.727 1.00 97.31 197 MET A N 1
ATOM 1635 C CA . MET A 1 197 ? 15.288 -11.457 -17.443 1.00 97.31 197 MET A CA 1
ATOM 1636 C C . MET A 1 197 ? 14.279 -11.618 -16.294 1.00 97.31 197 MET A C 1
ATOM 1638 O O . MET A 1 197 ? 13.069 -11.388 -16.447 1.00 97.31 197 MET A O 1
ATOM 1642 N N . ASP A 1 198 ? 14.772 -12.026 -15.126 1.00 97.31 198 ASP A N 1
ATOM 1643 C CA . ASP A 1 198 ? 13.968 -12.012 -13.905 1.00 97.31 198 ASP A CA 1
ATOM 1644 C C . ASP A 1 198 ? 13.739 -10.574 -13.404 1.00 97.31 198 ASP A C 1
ATOM 1646 O O . ASP A 1 198 ? 14.250 -9.611 -13.977 1.00 97.31 198 ASP A O 1
ATOM 1650 N N . ASP A 1 199 ? 12.904 -10.410 -12.378 1.00 94.88 199 ASP A N 1
ATOM 1651 C CA . ASP A 1 199 ? 12.518 -9.078 -11.898 1.00 94.88 199 ASP A CA 1
ATOM 1652 C C . ASP A 1 199 ? 13.696 -8.314 -11.277 1.00 94.88 199 ASP A C 1
ATOM 1654 O O . ASP A 1 199 ? 13.747 -7.091 -11.389 1.00 94.88 199 ASP A O 1
ATOM 1658 N N . SER A 1 200 ? 14.655 -9.019 -10.667 1.00 96.06 200 SER A N 1
ATOM 1659 C CA . SER A 1 200 ? 15.840 -8.417 -10.047 1.00 96.06 200 SER A CA 1
ATOM 1660 C C . SER A 1 200 ? 16.794 -7.879 -11.112 1.00 96.06 200 SER A C 1
ATOM 1662 O O . SER A 1 200 ? 17.291 -6.754 -11.010 1.00 96.06 200 SER A O 1
ATOM 1664 N N . ASP A 1 201 ? 17.036 -8.664 -12.157 1.00 96.56 201 ASP A N 1
ATOM 1665 C CA . ASP A 1 201 ? 17.888 -8.262 -13.268 1.00 96.56 201 ASP A CA 1
ATOM 1666 C C . ASP A 1 201 ? 17.225 -7.179 -14.131 1.00 96.56 201 ASP A C 1
ATOM 1668 O O . ASP A 1 201 ? 17.893 -6.218 -14.522 1.00 96.56 201 ASP A O 1
ATOM 1672 N N . ALA A 1 202 ? 15.912 -7.274 -14.373 1.00 97.50 202 ALA A N 1
ATOM 1673 C CA . ALA A 1 202 ? 15.151 -6.243 -15.079 1.00 97.50 202 ALA A CA 1
ATOM 1674 C C . ALA A 1 202 ? 15.130 -4.915 -14.306 1.00 97.50 202 ALA A C 1
ATOM 1676 O O . ALA A 1 202 ? 15.343 -3.859 -14.907 1.00 97.50 202 ALA A O 1
ATOM 1677 N N . PHE A 1 203 ? 14.961 -4.965 -12.977 1.00 95.25 203 PHE A N 1
ATOM 1678 C CA . PHE A 1 203 ? 15.093 -3.800 -12.096 1.00 95.25 203 PHE A CA 1
ATOM 1679 C C . PHE A 1 203 ? 16.476 -3.160 -12.250 1.00 95.25 203 PHE A C 1
ATOM 1681 O O . PHE A 1 203 ? 16.589 -1.972 -12.540 1.00 95.25 203 PHE A O 1
ATOM 1688 N N . CYS A 1 204 ? 17.540 -3.961 -12.133 1.00 95.12 204 CYS A N 1
ATOM 1689 C CA . CYS A 1 204 ? 18.913 -3.477 -12.254 1.00 95.12 204 CYS A CA 1
ATOM 1690 C C . CYS A 1 204 ? 19.213 -2.864 -13.626 1.00 95.12 204 CYS A C 1
ATOM 1692 O O . CYS A 1 204 ? 20.010 -1.925 -13.721 1.00 95.12 204 CYS A O 1
ATOM 1694 N N . PHE A 1 205 ? 18.632 -3.414 -14.692 1.00 96.88 205 PHE A N 1
ATOM 1695 C CA . PHE A 1 205 ? 18.775 -2.878 -16.039 1.00 96.88 205 PHE A CA 1
ATOM 1696 C C . PHE A 1 205 ? 18.095 -1.514 -16.160 1.00 96.88 205 PHE A C 1
ATOM 1698 O O . PHE A 1 205 ? 18.753 -0.555 -16.565 1.00 96.88 205 PHE A O 1
ATOM 1705 N N . GLY A 1 206 ? 16.838 -1.407 -15.717 1.00 94.94 206 GLY A N 1
ATOM 1706 C CA . GLY A 1 206 ? 16.109 -0.141 -15.673 1.00 94.94 206 GLY A CA 1
ATOM 1707 C C . GLY A 1 206 ? 16.836 0.935 -14.874 1.00 94.94 206 GLY A C 1
ATOM 1708 O O . GLY A 1 206 ? 17.064 2.023 -15.398 1.00 94.94 206 GLY A O 1
ATOM 1709 N N . ASP A 1 207 ? 17.281 0.603 -13.662 1.00 92.44 207 ASP A N 1
ATOM 1710 C CA . ASP A 1 207 ? 17.996 1.523 -12.769 1.00 92.44 207 ASP A CA 1
ATOM 1711 C C . ASP A 1 207 ? 19.348 1.981 -13.347 1.00 92.44 207 ASP A C 1
ATOM 1713 O O . ASP A 1 207 ? 19.714 3.152 -13.284 1.00 92.44 207 ASP A O 1
ATOM 1717 N N . THR A 1 208 ? 20.084 1.085 -14.017 1.00 93.69 208 THR A N 1
ATOM 1718 C CA . THR A 1 208 ? 21.341 1.483 -14.679 1.00 93.69 208 THR A CA 1
ATOM 1719 C C . THR A 1 208 ? 21.076 2.439 -15.847 1.00 93.69 208 THR A C 1
ATOM 1721 O O . THR A 1 208 ? 21.870 3.349 -16.099 1.00 93.69 208 THR A O 1
ATOM 1724 N N . CYS A 1 209 ? 19.980 2.239 -16.584 1.00 93.94 209 CYS A N 1
ATOM 1725 C CA . CYS A 1 209 ? 19.597 3.126 -17.677 1.00 93.94 209 CYS A CA 1
ATOM 1726 C C . CYS A 1 209 ? 19.167 4.505 -17.169 1.00 93.94 209 CYS A C 1
ATOM 1728 O O . CYS A 1 209 ? 19.587 5.500 -17.757 1.00 93.94 209 CYS A O 1
ATOM 1730 N N . THR A 1 210 ? 18.391 4.592 -16.087 1.00 92.31 210 THR A N 1
ATOM 1731 C CA . THR A 1 210 ? 18.010 5.886 -15.498 1.00 92.31 210 THR A CA 1
ATOM 1732 C C . THR A 1 210 ? 19.203 6.616 -14.887 1.00 92.31 210 THR A C 1
ATOM 1734 O O . THR A 1 210 ? 19.375 7.803 -15.156 1.00 92.31 210 THR A O 1
ATOM 1737 N N . GLU A 1 211 ? 20.091 5.920 -14.167 1.00 90.06 211 GLU A N 1
ATOM 1738 C CA . GLU A 1 211 ? 21.329 6.507 -13.628 1.00 90.06 211 GLU A CA 1
ATOM 1739 C C . GLU A 1 211 ? 22.203 7.095 -14.748 1.00 90.06 211 GLU A C 1
ATOM 1741 O O . GLU A 1 211 ? 22.766 8.183 -14.614 1.00 90.06 211 GLU A O 1
ATOM 1746 N N . ALA A 1 212 ? 22.301 6.396 -15.882 1.00 90.69 212 ALA A N 1
ATOM 1747 C CA . ALA A 1 212 ? 23.062 6.881 -17.025 1.00 90.69 212 ALA A CA 1
ATOM 1748 C C . ALA A 1 212 ? 22.452 8.145 -17.652 1.00 90.69 212 ALA A C 1
ATOM 1750 O O . ALA A 1 212 ? 23.197 8.992 -18.136 1.00 90.69 212 ALA A O 1
ATOM 1751 N N . VAL A 1 213 ? 21.127 8.293 -17.638 1.00 89.75 213 VAL A N 1
ATOM 1752 C CA . VAL A 1 213 ? 20.453 9.511 -18.117 1.00 89.75 213 VAL A CA 1
ATOM 1753 C C . VAL A 1 213 ? 20.733 10.678 -17.176 1.00 89.75 213 VAL A C 1
ATOM 1755 O O . VAL A 1 213 ? 21.044 11.769 -17.643 1.00 89.75 213 VAL A O 1
ATOM 1758 N N . ASP A 1 214 ? 20.700 10.447 -15.864 1.00 88.50 214 ASP A N 1
ATOM 1759 C CA . ASP A 1 214 ? 20.975 11.485 -14.866 1.00 88.50 214 ASP A CA 1
ATOM 1760 C C . ASP A 1 214 ? 22.440 11.966 -14.897 1.00 88.50 214 ASP A C 1
ATOM 1762 O O . ASP A 1 214 ? 22.721 13.164 -14.870 1.00 88.50 214 ASP A O 1
ATOM 1766 N N . GLN A 1 215 ? 23.393 11.036 -15.018 1.00 87.44 215 GLN A N 1
ATOM 1767 C CA . GLN A 1 215 ? 24.833 11.337 -14.994 1.00 87.44 215 GLN A CA 1
ATOM 1768 C C . GLN A 1 215 ? 25.416 11.718 -16.366 1.00 87.44 215 GLN A C 1
ATOM 1770 O O . GLN A 1 215 ? 26.544 12.215 -16.444 1.00 87.44 215 GLN A O 1
ATOM 1775 N N . GLY A 1 216 ? 24.664 11.485 -17.443 1.00 89.94 216 GLY A N 1
ATOM 1776 C CA . GLY A 1 216 ? 25.084 11.667 -18.829 1.00 89.94 216 GLY A CA 1
ATOM 1777 C C . GLY A 1 216 ? 25.445 10.345 -19.510 1.00 89.94 216 GLY A C 1
ATOM 1778 O O . GLY A 1 216 ? 26.430 9.683 -19.167 1.00 89.94 216 GLY A O 1
ATOM 1779 N N . LEU A 1 217 ? 24.681 9.998 -20.549 1.00 90.56 217 LEU A N 1
ATOM 1780 C CA . LEU A 1 217 ? 24.737 8.691 -21.215 1.00 90.56 217 LEU A CA 1
ATOM 1781 C C . LEU A 1 217 ? 26.115 8.388 -21.825 1.00 90.56 217 LEU A C 1
ATOM 1783 O O . LEU A 1 217 ? 26.622 7.275 -21.723 1.00 90.56 217 LEU A O 1
ATOM 1787 N N . TRP A 1 218 ? 26.775 9.394 -22.401 1.00 87.31 218 TRP A N 1
ATOM 1788 C CA . TRP A 1 218 ? 28.122 9.239 -22.958 1.00 87.31 218 TRP A CA 1
ATOM 1789 C C . TRP A 1 218 ? 29.174 8.904 -21.895 1.00 87.31 218 TRP A C 1
ATOM 1791 O O . TRP A 1 218 ? 30.090 8.127 -22.152 1.00 87.31 218 TRP A O 1
ATOM 1801 N N . VAL A 1 219 ? 29.042 9.468 -20.691 1.00 86.50 219 VAL A N 1
ATOM 1802 C CA . VAL A 1 219 ? 29.962 9.216 -19.569 1.00 86.50 219 VAL A CA 1
ATOM 1803 C C . VAL A 1 219 ? 29.679 7.849 -18.941 1.00 86.50 219 VAL A C 1
ATOM 1805 O O . VAL A 1 219 ? 30.604 7.144 -18.535 1.00 86.50 219 VAL A O 1
ATOM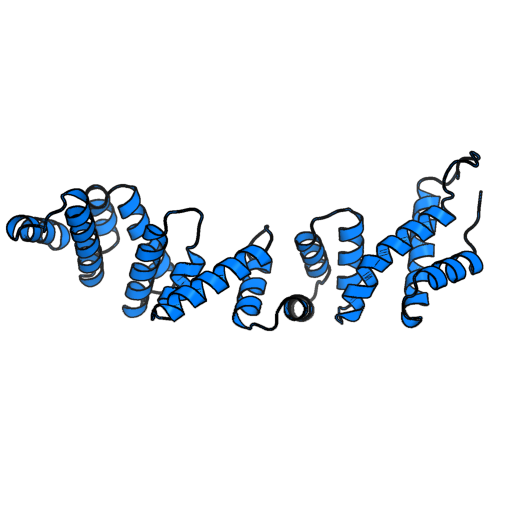 1808 N N . GLY A 1 220 ? 28.404 7.455 -18.891 1.00 85.81 220 GLY A N 1
ATOM 1809 C CA . GLY A 1 220 ? 27.954 6.177 -18.341 1.00 85.81 220 GLY A CA 1
ATOM 1810 C C . GLY A 1 220 ? 28.257 4.953 -19.212 1.00 85.81 220 GLY A C 1
ATOM 1811 O O . GLY A 1 220 ? 28.208 3.832 -18.701 1.00 85.81 220 GLY A O 1
ATOM 1812 N N . MET A 1 221 ? 28.606 5.136 -20.490 1.00 91.25 221 MET A N 1
ATOM 1813 C CA . MET A 1 221 ? 28.726 4.052 -21.473 1.00 91.25 221 MET A CA 1
ATOM 1814 C C . MET A 1 221 ? 29.708 2.949 -21.053 1.00 91.25 221 MET A C 1
ATOM 1816 O O . MET A 1 221 ? 29.353 1.772 -21.070 1.00 91.25 221 MET A O 1
ATOM 1820 N N . ASP A 1 222 ? 30.904 3.304 -20.575 1.00 88.94 222 ASP A N 1
ATOM 1821 C CA . ASP A 1 222 ? 31.895 2.325 -20.098 1.00 88.94 222 ASP A CA 1
ATOM 1822 C C . ASP A 1 222 ? 31.383 1.502 -18.905 1.00 88.94 222 ASP A C 1
ATOM 1824 O O . ASP A 1 222 ? 31.712 0.323 -18.756 1.00 88.94 222 ASP A O 1
ATOM 1828 N N . LYS A 1 223 ? 30.603 2.123 -18.009 1.00 89.50 223 LYS A N 1
ATOM 1829 C CA . LYS A 1 223 ? 30.005 1.445 -16.848 1.00 89.50 223 LYS A CA 1
ATOM 1830 C C . LYS A 1 223 ? 28.891 0.505 -17.303 1.00 89.50 223 LYS A C 1
ATOM 1832 O O . LYS A 1 223 ? 28.845 -0.633 -16.841 1.00 89.50 223 LYS A O 1
ATOM 1837 N N . PHE A 1 224 ? 28.047 0.958 -18.230 1.00 93.12 224 PHE A N 1
ATOM 1838 C CA . PHE A 1 224 ? 26.975 0.163 -18.822 1.00 93.12 224 PHE A CA 1
ATOM 1839 C C . PHE A 1 224 ? 27.532 -1.080 -19.530 1.00 93.12 224 PHE A C 1
ATOM 1841 O O . PHE A 1 224 ? 27.151 -2.204 -19.203 1.00 93.12 224 PHE A O 1
ATOM 1848 N N . LEU A 1 225 ? 28.516 -0.897 -20.415 1.00 92.81 225 LEU A N 1
ATOM 1849 C CA . LEU A 1 225 ? 29.122 -1.975 -21.202 1.00 92.81 225 LEU A CA 1
ATOM 1850 C C . LEU A 1 225 ? 29.923 -2.980 -20.369 1.00 92.81 225 LEU A C 1
ATOM 1852 O O . LEU A 1 225 ? 30.189 -4.074 -20.852 1.00 92.81 225 LEU A O 1
ATOM 1856 N N . LYS A 1 226 ? 30.309 -2.658 -19.126 1.00 91.62 226 LYS A N 1
ATOM 1857 C CA . LYS A 1 226 ? 30.899 -3.634 -18.188 1.00 91.62 226 LYS A CA 1
ATOM 1858 C C . LYS A 1 226 ? 29.881 -4.624 -17.629 1.00 91.62 226 LYS A C 1
ATOM 1860 O O . LYS A 1 226 ? 30.290 -5.664 -17.120 1.00 91.62 226 LYS A O 1
ATOM 1865 N N . ARG A 1 227 ? 28.595 -4.271 -17.652 1.00 92.62 227 ARG A N 1
ATOM 1866 C CA . ARG A 1 227 ? 27.508 -5.050 -17.051 1.00 92.62 227 ARG A CA 1
ATOM 1867 C C . ARG A 1 227 ? 26.605 -5.692 -18.100 1.00 92.62 227 ARG A C 1
ATOM 1869 O O . ARG A 1 227 ? 26.104 -6.786 -17.866 1.00 92.62 227 ARG A O 1
ATOM 1876 N N . TYR A 1 228 ? 26.418 -5.026 -19.235 1.00 94.06 228 TYR A N 1
ATOM 1877 C CA . TYR A 1 228 ? 25.471 -5.416 -20.272 1.00 94.06 228 TYR A CA 1
ATOM 1878 C C . TYR A 1 228 ? 26.186 -5.580 -21.612 1.00 94.06 228 TYR A C 1
ATOM 1880 O O . TYR A 1 228 ? 26.893 -4.683 -22.078 1.00 94.06 228 TYR A O 1
ATOM 1888 N N . HIS A 1 229 ? 26.027 -6.754 -22.217 1.00 92.06 229 HIS A N 1
ATOM 1889 C CA . HIS A 1 229 ? 26.788 -7.167 -23.398 1.00 92.06 229 HIS A CA 1
ATOM 1890 C C . HIS A 1 229 ? 25.909 -7.668 -24.541 1.00 92.06 229 HIS A C 1
ATOM 1892 O O . HIS A 1 229 ? 26.409 -7.791 -25.659 1.00 92.06 229 HIS A O 1
ATOM 1898 N N . GLU A 1 230 ? 24.634 -7.949 -24.277 1.00 95.94 230 GLU A N 1
ATOM 1899 C CA . GLU A 1 230 ? 23.714 -8.446 -25.292 1.00 95.94 230 GLU A CA 1
ATOM 1900 C C . GLU A 1 230 ? 23.395 -7.345 -26.308 1.00 95.94 230 GLU A C 1
ATOM 1902 O O . GLU A 1 230 ? 23.236 -6.173 -25.951 1.00 95.94 230 GLU A O 1
ATOM 1907 N N . ASP A 1 231 ? 23.256 -7.720 -27.581 1.00 96.25 231 ASP A N 1
ATOM 1908 C CA . ASP A 1 231 ? 23.028 -6.758 -28.666 1.00 96.25 231 ASP A CA 1
ATOM 1909 C C . ASP A 1 231 ? 21.777 -5.904 -28.421 1.00 96.25 231 ASP A C 1
ATOM 1911 O O . ASP A 1 231 ? 21.796 -4.697 -28.646 1.00 96.25 231 ASP A O 1
ATOM 1915 N N . TRP A 1 232 ? 20.704 -6.495 -27.887 1.00 97.25 232 TRP A N 1
ATOM 1916 C CA . TRP A 1 232 ? 19.464 -5.772 -27.591 1.00 97.25 232 TRP A CA 1
ATOM 1917 C C . TRP A 1 232 ? 19.637 -4.724 -26.476 1.00 97.25 232 TRP A C 1
ATOM 1919 O O . TRP A 1 232 ? 19.039 -3.651 -26.549 1.00 97.25 232 TRP A O 1
ATOM 1929 N N . GLN A 1 233 ? 20.502 -4.983 -25.488 1.00 97.25 233 GLN A N 1
ATOM 1930 C CA . GLN A 1 233 ? 20.817 -4.029 -24.415 1.00 97.25 233 GLN A CA 1
ATOM 1931 C C . GLN A 1 233 ? 21.579 -2.831 -24.985 1.00 97.25 233 GLN A C 1
ATOM 1933 O O . GLN A 1 233 ? 21.268 -1.678 -24.687 1.00 97.25 233 GLN A O 1
ATOM 1938 N N . LYS A 1 234 ? 22.559 -3.110 -25.850 1.00 96.69 234 LYS A N 1
ATOM 1939 C CA . LYS A 1 234 ? 23.360 -2.092 -26.535 1.00 96.69 234 LYS A CA 1
ATOM 1940 C C . LYS A 1 234 ? 22.524 -1.260 -27.506 1.00 96.69 234 LYS A C 1
ATOM 1942 O O . LYS A 1 234 ? 22.696 -0.047 -27.554 1.00 96.69 234 LYS A O 1
ATOM 1947 N N . GLU A 1 235 ? 21.600 -1.874 -28.245 1.00 97.31 235 GLU A N 1
ATOM 1948 C CA . GLU A 1 235 ? 20.675 -1.159 -29.140 1.00 97.31 235 GLU A CA 1
ATOM 1949 C C . GLU A 1 235 ? 19.714 -0.245 -28.368 1.00 97.31 235 GLU A C 1
ATOM 1951 O O . GLU A 1 235 ? 19.439 0.880 -28.801 1.00 97.31 235 GLU A O 1
ATOM 1956 N N . PHE A 1 236 ? 19.236 -0.683 -27.200 1.00 97.19 236 PHE A N 1
ATOM 1957 C CA . PHE A 1 236 ? 18.439 0.176 -26.329 1.00 97.19 236 PHE A CA 1
ATOM 1958 C C . PHE A 1 236 ? 19.251 1.394 -25.864 1.00 97.19 236 PHE A C 1
ATOM 1960 O O . PHE A 1 236 ? 18.821 2.532 -26.051 1.00 97.19 236 PHE A O 1
ATOM 1967 N N . TYR A 1 237 ? 20.473 1.176 -25.370 1.00 96.38 237 TYR A N 1
ATOM 1968 C CA . TYR A 1 237 ? 21.360 2.254 -24.924 1.00 96.38 237 TYR A CA 1
ATOM 1969 C C . TYR A 1 237 ? 21.763 3.213 -26.058 1.00 96.38 237 TYR A C 1
ATOM 1971 O O . TYR A 1 237 ? 21.749 4.432 -25.881 1.00 96.38 237 TYR A O 1
ATOM 1979 N N . PHE A 1 238 ? 22.036 2.682 -27.255 1.00 96.06 238 PHE A N 1
ATOM 1980 C CA . PHE A 1 238 ? 22.254 3.465 -28.475 1.00 96.06 238 PHE A CA 1
ATOM 1981 C C . PHE A 1 238 ? 21.075 4.405 -28.752 1.00 96.06 238 PHE A C 1
ATOM 1983 O O . PHE A 1 238 ? 21.268 5.578 -29.071 1.00 96.06 238 PHE A O 1
ATOM 1990 N N . THR A 1 239 ? 19.848 3.897 -28.616 1.00 95.88 239 THR A N 1
ATOM 1991 C CA . THR A 1 239 ? 18.628 4.678 -28.847 1.00 95.88 239 THR A CA 1
ATOM 1992 C C . THR A 1 239 ? 18.488 5.813 -27.834 1.00 95.88 239 THR A C 1
ATOM 1994 O O . THR A 1 239 ? 18.116 6.920 -28.226 1.00 95.88 239 THR A O 1
ATOM 1997 N N . LEU A 1 240 ? 18.844 5.575 -26.566 1.00 95.44 240 LEU A N 1
ATOM 1998 C CA . LEU A 1 240 ? 18.869 6.618 -25.537 1.00 95.44 240 LEU A CA 1
ATOM 1999 C C . LEU A 1 240 ? 19.876 7.721 -25.883 1.00 95.44 240 LEU A C 1
ATOM 2001 O O . LEU A 1 240 ? 19.493 8.887 -25.936 1.00 95.44 240 LEU A O 1
ATOM 2005 N N . ILE A 1 241 ? 21.129 7.362 -26.194 1.00 94.88 241 ILE A N 1
ATOM 2006 C CA . ILE A 1 241 ? 22.178 8.335 -26.560 1.00 94.88 241 ILE A CA 1
ATOM 2007 C C . ILE A 1 241 ? 21.755 9.157 -27.774 1.00 94.88 241 ILE A C 1
ATOM 2009 O O . ILE A 1 241 ? 21.934 10.375 -27.817 1.00 94.88 241 ILE A O 1
ATOM 2013 N N . LYS A 1 242 ? 21.189 8.490 -28.782 1.00 94.19 242 LYS A N 1
ATOM 2014 C CA . LYS A 1 242 ? 20.727 9.164 -29.987 1.00 94.19 242 LYS A CA 1
ATOM 2015 C C . LYS A 1 242 ? 19.634 10.181 -29.670 1.00 94.19 242 LYS A C 1
ATOM 2017 O O . LYS A 1 242 ? 19.698 11.295 -30.177 1.00 94.19 242 LYS A O 1
ATOM 2022 N N . LYS A 1 243 ? 18.649 9.814 -28.849 1.00 92.75 243 LYS A N 1
ATOM 2023 C CA . LYS A 1 243 ? 17.558 10.711 -28.457 1.00 92.75 243 LYS A CA 1
ATOM 2024 C C . LYS A 1 243 ? 18.089 11.930 -27.690 1.00 92.75 243 LYS A C 1
ATOM 2026 O O . LYS A 1 243 ? 17.782 13.052 -28.081 1.00 92.75 243 LYS A O 1
ATOM 2031 N N . ASP A 1 244 ? 18.934 11.709 -26.686 1.00 91.88 244 ASP A N 1
ATOM 2032 C CA . ASP A 1 244 ? 19.566 12.768 -25.883 1.00 91.88 244 ASP A CA 1
ATOM 2033 C C . ASP A 1 244 ? 20.378 13.748 -26.750 1.00 91.88 244 ASP A C 1
ATOM 2035 O O . ASP A 1 244 ? 20.261 14.970 -26.633 1.00 91.88 244 ASP A O 1
ATOM 2039 N N . PHE A 1 245 ? 21.134 13.223 -27.717 1.00 93.06 245 PHE A N 1
ATOM 2040 C CA . PHE A 1 245 ? 21.849 14.040 -28.693 1.00 93.06 245 PHE A CA 1
ATOM 2041 C C . PHE A 1 245 ? 20.902 14.900 -29.542 1.00 93.06 245 PHE A C 1
ATOM 2043 O O . PHE A 1 245 ? 21.145 16.088 -29.746 1.00 93.06 245 PHE A O 1
ATOM 2050 N N . GLU A 1 246 ? 19.824 14.314 -30.070 1.00 92.75 246 GLU A N 1
ATOM 2051 C CA . GLU A 1 246 ? 18.893 15.039 -30.941 1.00 92.75 246 GLU A CA 1
ATOM 2052 C C . GLU A 1 246 ? 18.124 16.135 -30.190 1.00 92.75 246 GLU A C 1
ATOM 2054 O O . GLU A 1 246 ? 17.831 17.191 -30.763 1.00 92.75 246 GLU A O 1
ATOM 2059 N N . GLU A 1 247 ? 17.835 15.907 -28.910 1.00 89.75 247 GLU A N 1
ATOM 2060 C CA . GLU A 1 247 ? 17.181 16.871 -28.029 1.00 89.75 247 GLU A CA 1
ATOM 2061 C C . GLU A 1 247 ? 18.118 18.015 -27.629 1.00 89.75 247 GLU A C 1
ATOM 2063 O O . GLU A 1 247 ? 17.712 19.176 -27.719 1.00 89.75 247 GLU A O 1
ATOM 2068 N N . SER A 1 248 ? 19.370 17.716 -27.269 1.00 89.50 248 SER A N 1
ATOM 2069 C CA . SER A 1 248 ? 20.367 18.714 -26.848 1.00 89.50 248 SER A CA 1
ATOM 2070 C C . SER A 1 248 ? 20.896 19.575 -28.000 1.00 89.50 248 SER A C 1
ATOM 2072 O O . SER A 1 248 ? 21.019 20.793 -27.862 1.00 89.50 248 SER A O 1
ATOM 2074 N N . GLU A 1 249 ? 21.159 18.975 -29.162 1.00 91.00 249 GLU A N 1
ATOM 2075 C CA . GLU A 1 249 ? 21.711 19.675 -30.329 1.00 91.00 249 GLU A CA 1
ATOM 2076 C C . GLU A 1 249 ? 20.625 20.252 -31.254 1.00 91.00 249 GLU A C 1
ATOM 2078 O O . GLU A 1 249 ? 20.932 20.951 -32.225 1.00 91.00 249 GLU A O 1
ATOM 2083 N N . HIS A 1 250 ? 19.349 19.944 -30.993 1.00 91.75 250 HIS A N 1
ATOM 2084 C CA . HIS A 1 250 ? 18.200 20.324 -31.824 1.00 91.75 250 HIS A CA 1
ATOM 2085 C C . HIS A 1 250 ? 18.373 19.970 -33.317 1.00 91.75 250 HIS A C 1
ATOM 2087 O O . HIS A 1 250 ? 17.864 20.657 -34.213 1.00 91.75 250 HIS A O 1
ATOM 2093 N N . ARG A 1 251 ? 19.098 18.883 -33.609 1.00 94.81 251 ARG A N 1
ATOM 2094 C CA . ARG A 1 251 ? 19.317 18.344 -34.958 1.00 94.81 251 ARG A CA 1
ATOM 2095 C C . ARG A 1 251 ? 19.442 16.830 -34.916 1.00 94.81 251 ARG A C 1
ATOM 2097 O O . ARG A 1 251 ? 19.848 16.261 -33.916 1.00 94.81 251 ARG A O 1
ATOM 2104 N N . LYS A 1 252 ? 19.202 16.186 -36.057 1.00 93.56 252 LYS A N 1
ATOM 2105 C CA . LYS A 1 252 ? 19.471 14.753 -36.202 1.00 93.56 252 LYS A CA 1
ATOM 2106 C C . LYS A 1 252 ? 20.965 14.451 -36.108 1.00 93.56 252 LYS A C 1
ATOM 2108 O O . LYS A 1 252 ? 21.796 15.227 -36.603 1.00 93.56 252 LYS A O 1
ATOM 2113 N N . MET A 1 253 ? 21.282 13.291 -35.543 1.00 93.56 253 MET A N 1
ATOM 2114 C CA . MET A 1 253 ? 22.627 12.729 -35.600 1.00 93.56 253 MET A CA 1
ATOM 2115 C C . MET A 1 253 ? 23.000 12.434 -37.059 1.00 93.56 253 MET A C 1
ATOM 2117 O O . MET A 1 253 ? 22.193 11.928 -37.843 1.00 93.56 253 MET A O 1
ATOM 2121 N N . SER A 1 254 ? 24.209 12.815 -37.467 1.00 94.75 254 SER A N 1
ATOM 2122 C CA . SER A 1 254 ? 24.698 12.535 -38.816 1.00 94.75 254 SER A CA 1
ATOM 2123 C C . SER A 1 254 ? 25.083 11.063 -38.959 1.00 94.75 254 SER A C 1
ATOM 2125 O O . SER A 1 254 ? 25.474 10.414 -37.994 1.00 94.75 254 SER A O 1
ATOM 2127 N N . SER A 1 255 ? 25.083 10.537 -40.187 1.00 94.31 255 SER A N 1
ATOM 2128 C CA . SER A 1 255 ? 25.486 9.143 -40.441 1.00 94.31 255 SER A CA 1
ATOM 2129 C C . SER A 1 255 ? 26.923 8.829 -40.013 1.00 94.31 255 SER A C 1
ATOM 2131 O O . SER A 1 255 ? 27.262 7.667 -39.812 1.00 94.31 255 SER A O 1
ATOM 2133 N N . LYS A 1 256 ? 27.786 9.849 -39.913 1.00 95.50 256 LYS A N 1
ATOM 2134 C CA . LYS A 1 256 ? 29.150 9.684 -39.409 1.00 95.50 256 LYS A CA 1
ATOM 2135 C C . LYS A 1 256 ? 29.144 9.496 -37.888 1.00 95.50 256 LYS A C 1
ATOM 2137 O O . LYS A 1 256 ? 29.735 8.533 -37.421 1.00 95.50 256 LYS A O 1
ATOM 2142 N N . GLU A 1 257 ? 28.444 10.367 -37.162 1.00 94.00 257 GLU A N 1
ATOM 2143 C CA . GLU A 1 257 ? 28.289 10.290 -35.699 1.00 94.00 257 GLU A CA 1
ATOM 2144 C C . GLU A 1 257 ? 27.595 8.980 -35.284 1.00 94.00 257 GLU A C 1
ATOM 2146 O O . GLU A 1 257 ? 28.060 8.298 -34.378 1.00 94.00 257 GLU A O 1
ATOM 2151 N N . GLU A 1 258 ? 26.550 8.555 -36.009 1.00 94.06 258 GLU A N 1
ATOM 2152 C CA . GLU A 1 258 ? 25.884 7.267 -35.754 1.00 94.06 258 GLU A CA 1
ATOM 2153 C C . GLU A 1 258 ? 26.830 6.071 -35.939 1.00 94.06 258 GLU A C 1
ATOM 2155 O O . GLU A 1 258 ? 26.741 5.089 -35.203 1.00 94.06 258 GLU A O 1
ATOM 2160 N N . LYS A 1 259 ? 27.723 6.130 -36.936 1.00 94.62 259 LYS A N 1
ATOM 2161 C CA . LYS A 1 259 ? 28.694 5.063 -37.201 1.00 94.62 259 LYS A CA 1
ATOM 2162 C C . LYS A 1 259 ? 29.759 4.994 -36.112 1.00 94.62 259 LYS A C 1
ATOM 2164 O O . LYS A 1 259 ? 30.084 3.893 -35.692 1.00 94.62 259 LYS A O 1
ATOM 2169 N N . GLU A 1 260 ? 30.267 6.143 -35.669 1.00 94.00 260 GLU A N 1
ATOM 2170 C CA . GLU A 1 260 ? 31.240 6.232 -34.572 1.00 94.00 260 GLU A CA 1
ATOM 2171 C C . GLU A 1 260 ? 30.637 5.672 -33.273 1.00 94.00 260 GLU A C 1
ATOM 2173 O O . GLU A 1 260 ? 31.199 4.751 -32.692 1.00 94.00 260 GLU A O 1
ATOM 2178 N N . LEU A 1 261 ? 29.421 6.090 -32.906 1.00 93.69 261 LEU A N 1
ATOM 2179 C CA . LEU A 1 261 ? 28.732 5.566 -31.720 1.00 93.69 261 LEU A CA 1
ATOM 2180 C C . LEU A 1 261 ? 28.459 4.052 -31.802 1.00 93.69 261 LEU A C 1
ATOM 2182 O O . LEU A 1 261 ? 28.544 3.338 -30.803 1.00 93.69 261 LEU A O 1
ATOM 2186 N N . ARG A 1 262 ? 28.125 3.531 -32.990 1.00 94.38 262 ARG A N 1
ATOM 2187 C CA . ARG A 1 262 ? 27.972 2.079 -33.179 1.00 94.38 262 ARG A CA 1
ATOM 2188 C C . ARG A 1 262 ? 29.294 1.333 -33.035 1.00 94.38 262 ARG A C 1
ATOM 2190 O O . ARG A 1 262 ? 29.291 0.221 -32.520 1.00 94.38 262 ARG A O 1
ATOM 2197 N N . GLU A 1 263 ? 30.403 1.904 -33.486 1.00 93.50 263 GLU A N 1
ATOM 2198 C CA . GLU A 1 263 ? 31.720 1.300 -33.273 1.00 93.50 263 GLU A CA 1
ATOM 2199 C C . GLU A 1 263 ? 32.068 1.261 -31.778 1.00 93.50 263 GLU A C 1
ATOM 2201 O O . GLU A 1 263 ? 32.545 0.231 -31.315 1.00 93.50 263 GLU A O 1
ATOM 2206 N N . ASP A 1 264 ? 31.728 2.301 -31.014 1.00 90.88 264 ASP A N 1
ATOM 2207 C CA . ASP A 1 264 ? 31.989 2.348 -29.569 1.00 90.88 264 ASP A CA 1
ATOM 2208 C C . ASP A 1 264 ? 31.142 1.349 -28.750 1.00 90.88 264 ASP A C 1
ATOM 2210 O O . ASP A 1 264 ? 31.623 0.788 -27.768 1.00 90.88 264 ASP A O 1
ATOM 2214 N N . LEU A 1 265 ? 29.882 1.100 -29.135 1.00 90.50 265 LEU A N 1
ATOM 2215 C CA . LEU A 1 265 ? 28.987 0.187 -28.400 1.00 90.50 265 LEU A CA 1
ATOM 2216 C C . LEU A 1 265 ? 29.143 -1.291 -28.800 1.00 90.50 265 LEU A C 1
ATOM 2218 O O . LEU A 1 265 ? 28.947 -2.194 -27.975 1.00 90.50 265 LEU A O 1
ATOM 2222 N N . PHE A 1 266 ? 29.440 -1.557 -30.074 1.00 92.31 266 PHE A N 1
ATOM 2223 C CA . PHE A 1 266 ? 29.400 -2.907 -30.649 1.00 92.31 266 PHE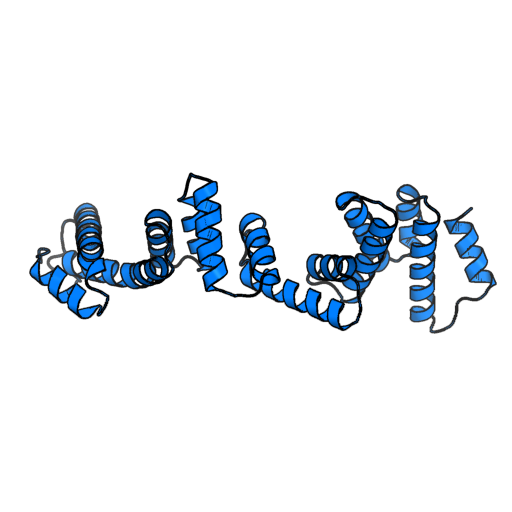 A CA 1
ATOM 2224 C C . PHE A 1 266 ? 30.771 -3.460 -31.063 1.00 92.31 266 PHE A C 1
ATOM 2226 O O . PHE A 1 266 ? 30.851 -4.661 -31.333 1.00 92.31 266 PHE A O 1
ATOM 2233 N N . GLY A 1 267 ? 31.811 -2.623 -31.138 1.00 81.31 267 GLY A N 1
ATOM 2234 C CA . GLY A 1 267 ? 33.190 -3.021 -31.459 1.00 81.31 267 GLY A CA 1
ATOM 2235 C C . GLY A 1 267 ? 33.923 -3.675 -30.296 1.00 81.31 267 GLY A C 1
ATOM 2236 O O . GLY A 1 267 ? 34.742 -4.578 -30.584 1.00 81.31 267 GLY A O 1
#